Protein AF-A0AAV6GY90-F1 (afdb_monomer)

Secondary structure (DSSP, 8-state):
-------------------------------------------------------THHHHHHHTSTTS-----SEEE-S-SEEEEETTS-EEE--EEE--TT--EEEEEEEETTT--BGGG-GGGTTTEEE---SSSB--EEE-S--GGGSS-EEEEEEEESSTT-EEE---EEEEEE--EEEEESSS--TT--EEEEEE-SS--SS---EEEEETTEEPPGGG--SSSEEEESS--TTTT-S-EEEEEGGGTTSPPPP-

Mean predicted aligned error: 15.38 Å

InterPro domains:
  IPR003598 Immunoglobulin subtype 2 [SM00408] (190-254)
  IPR003599 Immunoglobulin domain subtype [SM00409] (80-178)
  IPR003599 Immunoglobulin domain subtype [SM00409] (184-255)
  IPR007110 Immunoglobulin-like domain [PS50835] (164-260)
  IPR013783 Immunoglobulin-like fold [G3DSA:2.60.40.10] (69-182)
  IPR013783 Immunoglobulin-like fold [G3DSA:2.60.40.10] (183-256)
  IPR036179 Immunoglobulin-like domain superfamily [SSF48726] (76-176)
  IPR036179 Immunoglobulin-like domain superfamily [SSF48726] (183-254)
  IPR056386 B-cell receptor CD22, first Ig-like domain [PF24518] (120-179)

Organism: NCBI:txid278164

Foldseek 3Di:
DDDDDDDDDDDDDDDDDDDDDDDDPDDDDDPDDDDDDDDDDDDDDPDDDDDDDDDPVPVVVVVVVVPDDDPPQWAKDWPDQEAEEAAQAKDKGWMWTGHPPVKAWPDKAKDFPVPPDGLCPDPVQPVQKDFPAPRHTTGMIMGHNHDPVQFPTWMKMKTAIPPPPRIDIHDTHGYDYWAWDWDKPPPDDDFFAKIKIATDIPDDHPDQWWKWKDWQNHTDDPVPRDSGSMDIDRGDDCVPNDTWMWMDTPSGNVRIHGTD

Radius of gyration: 33.5 Å; Cα contacts (8 Å, |Δi|>4): 423; chains: 1; bounding box: 89×81×97 Å

pLDDT: mean 75.59, std 26.25, range [24.84, 97.75]

Sequence (260 aa):
MSPSNTAFRAKILEQSFRETRFEFVAKNLKYRFPCAGWCASFMKVDAAMPCTKGPVILITVLCLLSGVLGQRDWGVTYPSTSICGLKGSFVDIPCTYSYPSERKIIKTFWHFILRMDDLNQDSKYQGRVEYLGDKRNNCALRIKDLRDSDTGEQYRFRFITDDPRGMFSGSEVSLTLTDLHVKVSPESVKEGDEVTLTCSTTCSLSNNHTYIWYKNSQPLSNSHTTESNTLSIPSV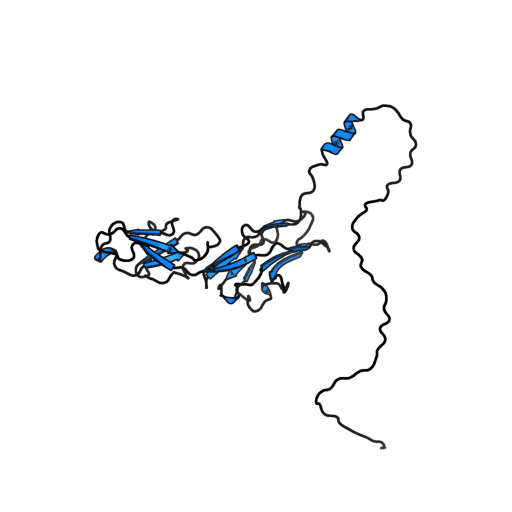SREEDGGYYSCAVRVHEGHPSRSV

Structure (mmCIF, N/CA/C/O backbone):
data_AF-A0AAV6GY90-F1
#
_entry.id   AF-A0AAV6GY90-F1
#
loop_
_atom_site.group_PDB
_atom_site.id
_atom_site.type_symbol
_atom_site.label_atom_id
_atom_site.label_alt_id
_atom_site.label_comp_id
_atom_site.label_asym_id
_atom_site.label_entity_id
_atom_site.label_seq_id
_atom_site.pdbx_PDB_ins_code
_atom_site.Cartn_x
_atom_site.Cartn_y
_atom_site.Cartn_z
_atom_site.occupancy
_atom_site.B_iso_or_equiv
_atom_site.auth_seq_id
_atom_site.auth_comp_id
_atom_site.auth_asym_id
_atom_site.auth_atom_id
_atom_site.pdbx_PDB_model_num
ATOM 1 N N . MET A 1 1 ? -7.078 -53.524 -64.833 1.00 39.59 1 MET A N 1
ATOM 2 C CA . MET A 1 1 ? -5.733 -54.070 -64.558 1.00 39.59 1 MET A CA 1
ATOM 3 C C . MET A 1 1 ? -5.432 -53.895 -63.075 1.00 39.59 1 MET A C 1
ATOM 5 O O . MET A 1 1 ? -5.039 -52.820 -62.656 1.00 39.59 1 MET A O 1
ATOM 9 N N . SER A 1 2 ? -5.705 -54.927 -62.277 1.00 29.61 2 SER A N 1
ATOM 10 C CA . SER A 1 2 ? -4.895 -55.264 -61.088 1.00 29.61 2 SER A CA 1
ATOM 11 C C . SER A 1 2 ? -3.607 -55.964 -61.578 1.00 29.61 2 SER A C 1
ATOM 13 O O . SER A 1 2 ? -3.592 -56.310 -62.766 1.00 29.61 2 SER A O 1
ATOM 15 N N . PRO A 1 3 ? -2.565 -56.241 -60.760 1.00 43.03 3 PRO A N 1
ATOM 16 C CA . PRO A 1 3 ? -2.462 -56.250 -59.284 1.00 43.03 3 PRO A CA 1
ATOM 17 C C . PRO A 1 3 ? -1.282 -55.366 -58.783 1.00 43.03 3 PRO A C 1
ATOM 19 O O . PRO A 1 3 ? -0.670 -54.685 -59.590 1.00 43.03 3 PRO A O 1
ATOM 22 N N . SER A 1 4 ? -0.905 -55.206 -57.510 1.00 31.70 4 SER A N 1
ATOM 23 C CA . SER A 1 4 ? -0.945 -56.025 -56.284 1.00 31.70 4 SER A CA 1
ATOM 24 C C . SER A 1 4 ? -0.755 -55.088 -55.063 1.00 31.70 4 SER A C 1
ATOM 26 O O . SER A 1 4 ? 0.073 -54.187 -55.139 1.00 31.70 4 SER A O 1
ATOM 28 N N . ASN A 1 5 ? -1.594 -55.133 -54.014 1.00 27.89 5 ASN A N 1
ATOM 29 C CA . ASN A 1 5 ? -1.436 -55.938 -52.775 1.00 27.89 5 ASN A CA 1
ATOM 30 C C . ASN A 1 5 ? -0.144 -55.587 -51.981 1.00 27.89 5 ASN A C 1
ATOM 32 O O . ASN A 1 5 ? 0.931 -55.633 -52.557 1.00 27.89 5 ASN A O 1
ATOM 36 N N . THR A 1 6 ? -0.120 -55.237 -50.684 1.00 30.14 6 THR A N 1
ATOM 37 C CA . THR A 1 6 ? -1.004 -55.608 -49.562 1.00 30.14 6 THR A CA 1
ATOM 38 C C . THR A 1 6 ? -0.825 -54.670 -48.346 1.00 30.14 6 THR A C 1
ATOM 40 O O . THR A 1 6 ? 0.260 -54.165 -48.077 1.00 30.14 6 THR A O 1
ATOM 43 N N . ALA A 1 7 ? -1.935 -54.511 -47.620 1.00 29.53 7 ALA A N 1
ATOM 44 C CA . ALA A 1 7 ? -2.203 -53.985 -46.274 1.00 29.53 7 ALA A CA 1
ATOM 45 C C . ALA A 1 7 ? -1.152 -54.190 -45.147 1.00 29.53 7 ALA A C 1
ATOM 47 O O . ALA A 1 7 ? -0.483 -55.213 -45.115 1.00 29.53 7 ALA A O 1
ATOM 48 N N . PHE A 1 8 ? -1.131 -53.324 -44.114 1.00 26.34 8 PHE A N 1
ATOM 49 C CA . PHE A 1 8 ? -1.912 -53.500 -42.865 1.00 26.34 8 PHE A CA 1
ATOM 50 C C . PHE A 1 8 ? -1.704 -52.365 -41.833 1.00 26.34 8 PHE A C 1
ATOM 52 O O . PHE A 1 8 ? -0.665 -51.720 -41.769 1.00 26.34 8 PHE A O 1
ATOM 59 N N . ARG A 1 9 ? -2.756 -52.152 -41.028 1.00 33.00 9 ARG A N 1
ATOM 60 C CA . ARG A 1 9 ? -2.900 -51.241 -39.873 1.00 33.00 9 ARG A CA 1
ATOM 61 C C . ARG A 1 9 ? -1.827 -51.428 -38.789 1.00 33.00 9 ARG A C 1
ATOM 63 O O . ARG A 1 9 ? -1.458 -52.560 -38.503 1.00 33.00 9 ARG A O 1
ATOM 70 N N . ALA A 1 10 ? -1.550 -50.369 -38.022 1.00 27.34 10 ALA A N 1
ATOM 71 C CA . ALA A 1 10 ? -1.101 -50.505 -36.634 1.00 27.34 10 ALA A CA 1
ATOM 72 C C . ALA A 1 10 ? -1.726 -49.436 -35.717 1.00 27.34 10 ALA A C 1
ATOM 74 O O . ALA A 1 10 ? -1.830 -48.263 -36.067 1.00 27.34 10 ALA A O 1
ATOM 75 N N . LYS A 1 11 ? -2.202 -49.923 -34.568 1.00 29.83 11 LYS A N 1
ATOM 76 C CA . LYS A 1 11 ? -2.877 -49.252 -33.448 1.00 29.83 11 LYS A CA 1
ATOM 77 C C . LYS A 1 11 ? -1.851 -48.600 -32.507 1.00 29.83 11 LYS A C 1
ATOM 79 O O . LYS A 1 11 ? -0.709 -49.034 -32.438 1.00 29.83 11 LYS A O 1
ATOM 84 N N . ILE A 1 12 ? -2.323 -47.626 -31.733 1.00 29.72 12 ILE A N 1
ATOM 85 C CA . ILE A 1 12 ? -1.663 -47.004 -30.573 1.00 29.72 12 ILE A CA 1
ATOM 86 C C . ILE A 1 12 ? -1.610 -48.001 -29.392 1.00 29.72 12 ILE A C 1
ATOM 88 O O . ILE A 1 12 ? -2.638 -48.622 -29.122 1.00 29.72 12 ILE A O 1
ATOM 92 N N . LEU A 1 13 ? -0.466 -48.119 -28.691 1.00 26.52 13 LEU A N 1
ATOM 93 C CA . LEU A 1 13 ? -0.299 -47.945 -27.224 1.00 26.52 13 LEU A CA 1
ATOM 94 C C . LEU A 1 13 ? 1.106 -48.359 -26.713 1.00 26.52 13 LEU A C 1
ATOM 96 O O . LEU A 1 13 ? 1.612 -49.422 -27.044 1.00 26.52 13 LEU A O 1
ATOM 100 N N . GLU A 1 14 ? 1.649 -47.458 -25.885 1.00 26.58 14 GLU A N 1
ATOM 101 C CA . GLU A 1 14 ? 2.552 -47.580 -24.719 1.00 26.58 14 GLU A CA 1
ATOM 102 C C . GLU A 1 14 ? 3.902 -48.341 -24.707 1.00 26.58 14 GLU A C 1
ATOM 104 O O . GLU A 1 14 ? 3.990 -49.551 -24.857 1.00 26.58 14 GLU A O 1
ATOM 109 N N . GLN A 1 15 ? 4.918 -47.543 -24.322 1.00 27.34 15 GLN A N 1
ATOM 110 C CA . GLN A 1 15 ? 6.033 -47.776 -23.384 1.00 27.34 15 GLN A CA 1
ATOM 111 C C . GLN A 1 15 ? 7.004 -48.954 -23.594 1.00 27.34 15 GLN A C 1
ATOM 113 O O . GLN A 1 15 ? 6.674 -50.110 -23.365 1.00 27.34 15 GLN A O 1
ATOM 118 N N . SER A 1 16 ? 8.288 -48.625 -23.799 1.00 24.94 16 SER A N 1
ATOM 119 C CA . SER A 1 16 ? 9.362 -48.867 -22.811 1.00 24.94 16 SER A CA 1
ATOM 120 C C . SER A 1 16 ? 10.757 -48.600 -23.405 1.00 24.94 16 SER A C 1
ATOM 122 O O . SER A 1 16 ? 11.039 -48.875 -24.567 1.00 24.94 16 SER A O 1
ATOM 124 N N . PHE A 1 17 ? 11.616 -48.033 -22.562 1.00 29.28 17 PHE A N 1
ATOM 125 C CA . PHE A 1 17 ? 13.027 -47.681 -22.729 1.00 29.28 17 PHE A CA 1
ATOM 126 C C . PHE A 1 17 ? 13.937 -48.861 -23.143 1.00 29.28 17 PHE A C 1
ATOM 128 O O . PHE A 1 17 ? 13.929 -49.885 -22.464 1.00 29.28 17 PHE A O 1
ATOM 135 N N . ARG A 1 18 ? 14.850 -48.653 -24.114 1.00 24.84 18 ARG A N 1
ATOM 136 C CA . ARG A 1 18 ? 16.326 -48.742 -23.935 1.00 24.84 18 ARG A CA 1
ATOM 137 C C . ARG A 1 18 ? 17.119 -48.575 -25.245 1.00 24.84 18 ARG A C 1
ATOM 139 O O . ARG A 1 18 ? 16.886 -49.260 -26.228 1.00 24.84 18 ARG A O 1
ATOM 146 N N . GLU A 1 19 ? 18.104 -47.679 -25.149 1.00 29.23 19 GLU A N 1
ATOM 147 C CA . GLU A 1 19 ? 19.470 -47.737 -25.699 1.00 29.23 19 GLU A CA 1
ATOM 148 C C . GLU A 1 19 ? 19.687 -48.046 -27.193 1.00 29.23 19 GLU A C 1
ATOM 150 O O . GLU A 1 19 ? 19.849 -49.191 -27.602 1.00 29.23 19 GLU A O 1
ATOM 155 N N . THR A 1 20 ? 19.950 -47.000 -27.988 1.00 28.31 20 THR A N 1
ATOM 156 C CA . THR A 1 20 ? 21.008 -47.077 -29.010 1.00 28.31 20 THR A CA 1
ATOM 157 C C . THR A 1 20 ? 21.731 -45.734 -29.158 1.00 28.31 20 THR A C 1
ATOM 159 O O . THR A 1 20 ? 21.125 -44.675 -29.290 1.00 28.31 20 THR A O 1
ATOM 162 N N . ARG A 1 21 ? 23.058 -45.833 -29.065 1.00 27.75 21 ARG A N 1
ATOM 163 C CA . ARG A 1 21 ? 24.110 -44.821 -29.211 1.00 27.75 21 ARG A CA 1
ATOM 164 C C . ARG A 1 21 ? 23.902 -43.890 -30.417 1.00 27.75 21 ARG A C 1
ATOM 166 O O . ARG A 1 21 ? 23.859 -44.368 -31.543 1.00 27.75 21 ARG A O 1
ATOM 173 N N . PHE A 1 22 ? 23.936 -42.580 -30.176 1.00 28.02 22 PHE A N 1
ATOM 174 C CA . PHE A 1 22 ? 24.361 -41.591 -31.169 1.00 28.02 22 PHE A CA 1
ATOM 175 C C . PHE A 1 22 ? 25.564 -40.826 -30.614 1.00 28.02 22 PHE A C 1
ATOM 177 O O . PHE A 1 22 ? 25.515 -40.256 -29.524 1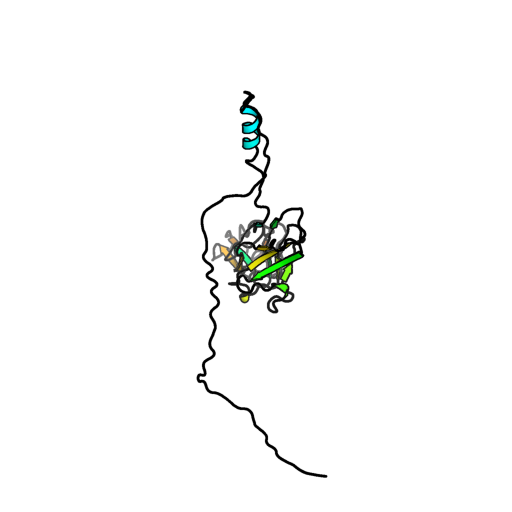.00 28.02 22 PHE A O 1
ATOM 184 N N . GLU A 1 23 ? 26.664 -40.891 -31.358 1.00 27.09 23 GLU A N 1
ATOM 185 C CA . GLU A 1 23 ? 27.915 -40.188 -31.103 1.00 27.09 23 GLU A CA 1
ATOM 186 C C . GLU A 1 23 ? 27.692 -38.672 -31.136 1.00 27.09 23 GLU A C 1
ATOM 188 O O . GLU A 1 23 ? 27.311 -38.101 -32.157 1.00 27.09 23 GLU A O 1
ATOM 193 N N . PHE A 1 24 ? 27.964 -38.003 -30.015 1.00 26.03 24 PHE A N 1
ATOM 194 C CA . PHE A 1 24 ? 28.121 -36.554 -29.980 1.00 26.03 24 PHE A CA 1
ATOM 195 C C . PHE A 1 24 ? 29.586 -36.210 -30.252 1.00 26.03 24 PHE A C 1
ATOM 197 O O . PHE A 1 24 ? 30.464 -36.445 -29.423 1.00 26.03 24 PHE A O 1
ATOM 204 N N . VAL A 1 25 ? 29.848 -35.604 -31.409 1.00 29.78 25 VAL A N 1
ATOM 205 C CA . VAL A 1 25 ? 31.115 -34.918 -31.675 1.00 29.78 25 VAL A CA 1
ATOM 206 C C . VAL A 1 25 ? 31.162 -33.661 -30.805 1.00 29.78 25 VAL A C 1
ATOM 208 O O . VAL A 1 25 ? 30.500 -32.660 -31.081 1.00 29.78 25 VAL A O 1
ATOM 211 N N . ALA A 1 26 ? 31.944 -33.716 -29.728 1.00 29.72 26 ALA A N 1
ATOM 212 C CA . ALA A 1 26 ? 32.201 -32.588 -28.845 1.00 29.72 26 ALA A CA 1
ATOM 213 C C . ALA A 1 26 ? 33.039 -31.515 -29.566 1.00 29.72 26 ALA A C 1
ATOM 215 O O . ALA A 1 26 ? 34.251 -31.658 -29.732 1.00 29.72 26 ALA A O 1
ATOM 216 N N . LYS A 1 27 ? 32.415 -30.402 -29.969 1.00 34.78 27 LYS A N 1
ATOM 217 C CA . LYS A 1 27 ? 33.145 -29.163 -30.271 1.00 34.78 27 LYS A CA 1
ATOM 218 C C . LYS A 1 27 ? 33.312 -28.364 -28.980 1.00 34.78 27 LYS A C 1
ATOM 220 O O . LYS A 1 27 ? 32.357 -27.839 -28.420 1.00 34.78 27 LYS A O 1
ATOM 225 N N . ASN A 1 28 ? 34.557 -28.323 -28.513 1.00 31.56 28 ASN A N 1
ATOM 226 C CA . ASN A 1 28 ? 35.040 -27.568 -27.360 1.00 31.56 28 ASN A CA 1
ATOM 227 C C . ASN A 1 28 ? 34.592 -26.093 -27.380 1.00 31.56 28 ASN A C 1
ATOM 229 O O . ASN A 1 28 ? 35.095 -25.314 -28.184 1.00 31.56 28 ASN A O 1
ATOM 233 N N . LEU A 1 29 ? 33.752 -25.686 -26.427 1.00 28.05 29 LEU A N 1
ATOM 234 C CA . LEU A 1 29 ? 33.581 -24.287 -26.016 1.00 28.05 29 LEU A CA 1
ATOM 235 C C . LEU A 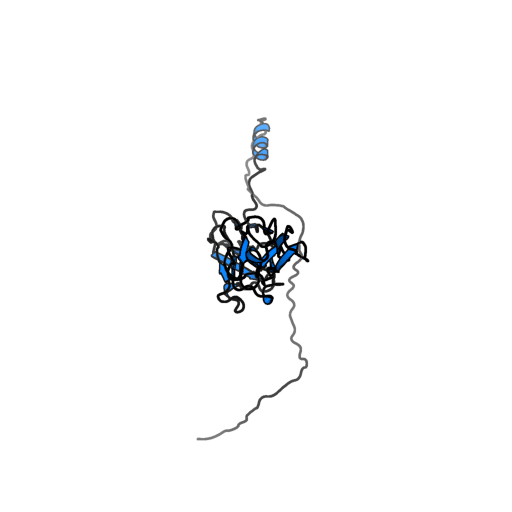1 29 ? 33.735 -24.216 -24.493 1.00 28.05 29 LEU A C 1
ATOM 237 O O . LEU A 1 29 ? 32.785 -24.350 -23.728 1.00 28.05 29 LEU A O 1
ATOM 241 N N . LYS A 1 30 ? 34.986 -24.050 -24.051 1.00 28.69 30 LYS A N 1
ATOM 242 C CA . LYS A 1 30 ? 35.330 -23.670 -22.677 1.00 28.69 30 LYS A CA 1
ATOM 243 C C . LYS A 1 30 ? 35.067 -22.170 -22.521 1.00 28.69 30 LYS A C 1
ATOM 245 O O . LYS A 1 30 ? 35.899 -21.369 -22.935 1.00 28.69 30 LYS A O 1
ATOM 250 N N . TYR A 1 31 ? 33.959 -21.785 -21.892 1.00 26.36 31 TYR A N 1
ATOM 251 C CA . TYR A 1 31 ? 33.823 -20.433 -21.346 1.00 26.36 31 TYR A CA 1
ATOM 252 C C . TYR A 1 31 ? 34.521 -20.384 -19.986 1.00 26.36 31 TYR A C 1
ATOM 254 O O . TYR A 1 31 ? 34.021 -20.879 -18.980 1.00 26.36 31 TYR A O 1
ATOM 262 N N . ARG A 1 32 ? 35.731 -19.823 -19.989 1.00 25.70 32 ARG A N 1
ATOM 263 C CA . ARG A 1 32 ? 36.507 -19.476 -18.799 1.00 25.70 32 ARG A CA 1
ATOM 264 C C . ARG A 1 32 ? 36.393 -17.965 -18.618 1.00 25.70 32 ARG A C 1
ATOM 266 O O . ARG A 1 32 ? 36.777 -17.225 -19.516 1.00 25.70 32 ARG A O 1
ATOM 273 N N . PHE A 1 33 ? 35.858 -17.524 -17.482 1.00 29.67 33 PHE A N 1
ATOM 274 C CA . PHE A 1 33 ? 35.919 -16.125 -17.055 1.00 29.67 33 PHE A CA 1
ATOM 275 C C . PHE A 1 33 ? 37.385 -15.671 -16.965 1.00 29.67 33 PHE A C 1
ATOM 277 O O . PHE A 1 33 ? 38.165 -16.352 -16.290 1.00 29.67 33 PHE A O 1
ATOM 284 N N . PRO A 1 34 ? 37.777 -14.532 -17.562 1.00 30.69 34 PRO A N 1
ATOM 285 C CA . PRO A 1 34 ? 38.991 -13.846 -17.174 1.00 30.69 34 PRO A CA 1
ATOM 286 C C . PRO A 1 34 ? 38.632 -12.635 -16.308 1.00 30.69 34 PRO A C 1
ATOM 288 O O . PRO A 1 34 ? 38.045 -11.657 -16.769 1.00 30.69 34 PRO A O 1
ATOM 291 N N . CYS A 1 35 ? 39.022 -12.704 -15.038 1.00 31.72 35 CYS A N 1
ATOM 292 C CA . CYS A 1 35 ? 39.419 -11.508 -14.312 1.00 31.72 35 CYS A CA 1
ATOM 293 C C . CYS A 1 35 ? 40.801 -11.061 -14.818 1.00 31.72 35 CYS A C 1
ATOM 295 O O . CYS A 1 35 ? 41.641 -11.903 -15.134 1.00 31.72 35 CYS A O 1
ATOM 297 N N . ALA A 1 36 ? 41.020 -9.746 -14.757 1.00 31.25 36 ALA A N 1
ATOM 298 C CA . ALA A 1 36 ? 42.276 -9.012 -14.924 1.00 31.25 36 ALA A CA 1
ATOM 299 C C . ALA A 1 36 ? 42.763 -8.722 -16.358 1.00 31.25 36 ALA A C 1
ATOM 301 O O . ALA A 1 36 ? 42.892 -9.603 -17.200 1.00 31.25 36 ALA A O 1
ATOM 302 N N . GLY A 1 37 ? 43.144 -7.453 -16.557 1.00 28.73 37 GLY A N 1
ATOM 303 C CA . GLY A 1 37 ? 44.132 -7.048 -17.557 1.00 28.73 37 GLY A CA 1
ATOM 304 C C . GLY A 1 37 ? 43.620 -6.069 -18.605 1.00 28.73 37 GLY A C 1
ATOM 305 O O . GLY A 1 37 ? 43.345 -6.456 -19.734 1.00 28.73 37 GLY A O 1
ATOM 306 N N . TRP A 1 38 ? 43.528 -4.787 -18.250 1.00 30.38 38 TRP A N 1
ATOM 307 C CA . TRP A 1 38 ? 43.476 -3.701 -19.230 1.00 30.38 38 TRP A CA 1
ATOM 308 C C . TRP A 1 38 ? 44.822 -3.564 -19.954 1.00 30.38 38 TRP A C 1
ATOM 310 O O . TRP A 1 38 ? 45.849 -3.407 -19.303 1.00 30.38 38 TRP A O 1
ATOM 320 N N . CYS A 1 39 ? 44.781 -3.609 -21.286 1.00 25.11 39 CYS A N 1
ATOM 321 C CA . CYS A 1 39 ? 45.728 -3.057 -22.270 1.00 25.11 39 CYS A CA 1
ATOM 322 C C . CYS A 1 39 ? 45.224 -3.554 -23.635 1.00 25.11 39 CYS A C 1
ATOM 324 O O . CYS A 1 39 ? 44.880 -4.721 -23.754 1.00 25.11 39 CYS A O 1
ATOM 326 N N . ALA A 1 40 ? 45.135 -2.825 -24.737 1.00 33.22 40 ALA A N 1
ATOM 327 C CA . ALA A 1 40 ? 45.413 -1.459 -25.159 1.00 33.22 40 ALA A CA 1
ATOM 328 C C . ALA A 1 40 ? 44.772 -1.344 -26.568 1.00 33.22 40 ALA A C 1
ATOM 330 O O . ALA A 1 40 ? 44.487 -2.388 -27.157 1.00 33.22 40 ALA A O 1
ATOM 331 N N . SER A 1 41 ? 44.583 -0.144 -27.135 1.00 29.52 41 SER A N 1
ATOM 332 C CA . SER A 1 41 ? 44.731 0.138 -28.590 1.00 29.52 41 SER A CA 1
ATOM 333 C C . SER A 1 41 ? 44.373 1.601 -28.889 1.00 29.52 41 SER A C 1
ATOM 335 O O . SER A 1 41 ? 43.232 2.008 -28.723 1.00 29.52 41 SER A O 1
ATOM 337 N N . PHE A 1 42 ? 45.379 2.451 -29.105 1.00 29.53 42 PHE A N 1
ATOM 338 C CA . PHE A 1 42 ? 45.890 2.914 -30.412 1.00 29.53 42 PHE A CA 1
ATOM 339 C C . PHE A 1 42 ? 45.185 4.175 -30.943 1.00 29.53 42 PHE A C 1
ATOM 341 O O . PHE A 1 42 ? 44.190 4.101 -31.654 1.00 29.53 42 PHE A O 1
ATOM 348 N N . MET A 1 43 ? 45.814 5.332 -30.718 1.00 27.33 43 MET A N 1
ATOM 349 C CA . MET A 1 43 ? 45.924 6.361 -31.754 1.00 27.33 43 MET A CA 1
ATOM 350 C C . MET A 1 43 ? 47.408 6.524 -32.081 1.00 27.33 43 MET A C 1
ATOM 352 O O . MET A 1 43 ? 48.219 6.860 -31.222 1.00 27.33 43 MET A O 1
ATOM 356 N N . LYS A 1 44 ? 47.753 6.218 -33.333 1.00 35.44 44 LYS A N 1
ATOM 357 C CA . LYS A 1 44 ? 49.019 6.583 -33.966 1.00 35.44 44 LYS A CA 1
ATOM 358 C C . LYS A 1 44 ? 49.047 8.100 -34.128 1.00 35.44 44 LYS A C 1
ATOM 360 O O . LYS A 1 44 ? 48.195 8.631 -34.833 1.00 35.44 44 LYS A O 1
ATOM 365 N N . VAL A 1 45 ? 50.052 8.757 -33.560 1.00 31.39 45 VAL A N 1
ATOM 366 C CA . VAL A 1 45 ? 50.589 10.010 -34.099 1.00 31.39 45 VAL A CA 1
ATOM 367 C C . VAL A 1 45 ? 52.104 9.927 -33.956 1.00 31.39 45 VAL A C 1
ATOM 369 O O . VAL A 1 45 ? 52.655 10.190 -32.891 1.00 31.39 45 VAL A O 1
ATOM 372 N N . ASP A 1 46 ? 52.771 9.507 -35.028 1.00 35.38 46 ASP A N 1
ATOM 373 C CA . ASP A 1 46 ? 54.209 9.697 -35.165 1.00 35.38 46 ASP A CA 1
ATOM 374 C C . ASP A 1 46 ? 54.448 11.180 -35.470 1.00 35.38 46 ASP A C 1
ATOM 376 O O . ASP A 1 46 ? 54.220 11.649 -36.584 1.00 35.38 46 ASP A O 1
ATOM 380 N N . ALA A 1 47 ? 54.881 11.928 -34.460 1.00 31.19 47 ALA A N 1
ATOM 381 C CA . ALA A 1 47 ? 55.479 13.243 -34.624 1.00 31.19 47 ALA A CA 1
ATOM 382 C C . ALA A 1 47 ? 56.622 13.372 -33.614 1.00 31.19 47 ALA A C 1
ATOM 384 O O . ALA A 1 47 ? 56.412 13.626 -32.429 1.00 31.19 47 ALA A O 1
ATOM 385 N N . ALA A 1 48 ? 57.850 13.166 -34.083 1.00 41.12 48 ALA A N 1
ATOM 386 C CA . ALA A 1 48 ? 59.032 13.567 -33.339 1.00 41.12 48 ALA A CA 1
ATOM 387 C C . ALA A 1 48 ? 59.092 15.104 -33.310 1.00 41.12 48 ALA A C 1
ATOM 389 O O . ALA A 1 48 ? 59.233 15.729 -34.359 1.00 41.12 48 ALA A O 1
ATOM 390 N N . MET A 1 49 ? 58.993 15.713 -32.124 1.00 30.12 49 MET A N 1
ATOM 391 C CA . MET A 1 49 ? 59.276 17.137 -31.899 1.00 30.12 49 MET A CA 1
ATOM 392 C C . MET A 1 49 ? 59.959 17.351 -30.535 1.00 30.12 49 MET A C 1
ATOM 394 O O . MET A 1 49 ? 59.756 16.558 -29.614 1.00 30.12 49 MET A O 1
ATOM 398 N N . PRO A 1 50 ? 60.831 18.371 -30.414 1.00 34.47 50 PRO A N 1
ATOM 399 C CA . PRO A 1 50 ? 61.866 18.430 -29.386 1.00 34.47 50 PRO A CA 1
ATOM 400 C C . PRO A 1 50 ? 61.342 18.901 -28.024 1.00 34.47 50 PRO A C 1
ATOM 402 O O . PRO A 1 50 ? 60.431 19.720 -27.927 1.00 34.47 50 PRO A O 1
ATOM 405 N N . CYS A 1 51 ? 61.984 18.419 -26.956 1.00 37.12 51 CYS A N 1
ATOM 406 C CA . CYS A 1 51 ? 61.773 18.876 -25.585 1.00 37.12 51 CYS A CA 1
ATOM 407 C C . CYS A 1 51 ? 62.082 20.377 -25.437 1.00 37.12 51 CYS A C 1
ATOM 409 O O . CYS A 1 51 ? 63.243 20.767 -25.325 1.00 37.12 51 CYS A O 1
ATOM 411 N N . THR A 1 52 ? 61.048 21.210 -25.330 1.00 42.81 52 THR A N 1
ATOM 412 C CA . THR A 1 52 ? 61.152 22.579 -24.803 1.00 42.81 52 THR A CA 1
ATOM 413 C C . THR A 1 52 ? 60.279 22.727 -23.562 1.00 42.81 52 THR A C 1
ATOM 415 O O . THR A 1 52 ? 59.100 22.385 -23.567 1.00 42.81 52 THR A O 1
ATOM 418 N N . LYS A 1 53 ? 60.887 23.215 -22.475 1.00 50.06 53 LYS A N 1
ATOM 419 C CA . LYS A 1 53 ? 60.276 23.401 -21.153 1.00 50.06 53 LYS A CA 1
ATOM 420 C C . LYS A 1 53 ? 59.132 24.430 -21.227 1.00 50.06 53 LYS A C 1
ATOM 422 O O . LYS A 1 53 ? 59.387 25.604 -21.471 1.00 50.06 53 LYS A O 1
ATOM 427 N N . GLY A 1 54 ? 57.898 23.985 -20.986 1.00 47.56 54 GLY A N 1
ATOM 428 C CA . GLY A 1 54 ? 56.667 24.787 -20.898 1.00 47.56 54 GLY A CA 1
ATOM 429 C C . GLY A 1 54 ? 55.650 24.103 -19.966 1.00 47.56 54 GLY A C 1
ATOM 430 O O . GLY A 1 54 ? 55.814 22.919 -19.675 1.00 47.56 54 GLY A O 1
ATOM 431 N N . PRO A 1 55 ? 54.667 24.825 -19.400 1.00 46.97 55 PRO A N 1
ATOM 432 C CA . PRO A 1 55 ? 54.173 24.585 -18.044 1.00 46.97 55 PRO A CA 1
ATOM 433 C C . PRO A 1 55 ? 53.338 23.303 -17.905 1.00 46.97 55 PRO A C 1
ATOM 435 O O . PRO A 1 55 ? 52.187 23.229 -18.325 1.00 46.97 55 PRO A O 1
ATOM 438 N N . VAL A 1 56 ? 53.898 22.336 -17.174 1.00 49.69 56 VAL A N 1
ATOM 439 C CA . VAL A 1 56 ? 53.272 21.075 -16.718 1.00 49.69 56 VAL A CA 1
ATOM 440 C C . VAL A 1 56 ? 52.021 21.310 -15.842 1.00 49.69 56 VAL A C 1
ATOM 442 O O . VAL A 1 56 ? 51.266 20.387 -15.556 1.00 49.69 56 VAL A O 1
ATOM 445 N N . ILE A 1 57 ? 51.758 22.560 -15.451 1.00 50.31 57 ILE A N 1
ATOM 446 C CA . ILE A 1 57 ? 50.690 22.955 -14.525 1.00 50.31 57 ILE A CA 1
ATOM 447 C C . ILE A 1 57 ? 49.314 23.053 -15.217 1.00 50.31 57 ILE A C 1
ATOM 449 O O . ILE A 1 57 ? 48.298 22.906 -14.549 1.00 50.31 57 ILE A O 1
ATOM 453 N N . LEU A 1 58 ? 49.230 23.241 -16.545 1.00 44.84 58 LEU A N 1
ATOM 454 C CA . LEU A 1 58 ? 47.926 23.413 -17.217 1.00 44.84 58 LEU A CA 1
ATOM 455 C C . LEU A 1 58 ? 47.233 22.081 -17.573 1.00 44.84 58 LEU A C 1
ATOM 457 O O . LEU A 1 58 ? 46.007 22.014 -17.617 1.00 44.84 58 LEU A O 1
ATOM 461 N N . ILE A 1 59 ? 47.998 21.002 -17.777 1.00 48.16 59 ILE A N 1
ATOM 462 C CA . ILE A 1 59 ? 47.450 19.677 -18.135 1.00 48.16 59 ILE A CA 1
ATOM 463 C C . ILE A 1 59 ? 46.957 18.925 -16.887 1.00 48.16 59 ILE A C 1
ATOM 465 O O . ILE A 1 59 ? 45.957 18.212 -16.946 1.00 48.16 59 ILE A O 1
ATOM 469 N N . THR A 1 60 ? 47.580 19.136 -15.723 1.00 46.28 60 THR A N 1
ATOM 470 C CA . THR A 1 60 ? 47.111 18.556 -14.454 1.00 46.28 60 THR A CA 1
ATOM 471 C C . THR A 1 60 ? 45.792 19.167 -13.972 1.00 46.28 60 THR A C 1
ATOM 473 O O . THR A 1 60 ? 44.998 18.462 -13.355 1.00 46.28 60 THR A O 1
ATOM 476 N N . VAL A 1 61 ? 45.493 20.425 -14.318 1.00 48.62 61 VAL A N 1
ATOM 477 C CA . VAL A 1 61 ? 44.210 21.076 -13.981 1.00 48.62 61 VAL A CA 1
ATOM 478 C C . VAL A 1 61 ? 43.034 20.500 -14.786 1.00 48.62 61 VAL A C 1
ATOM 480 O O . VAL A 1 61 ? 41.927 20.409 -14.263 1.00 48.62 61 VAL A O 1
ATOM 483 N N . LEU A 1 62 ? 43.262 20.012 -16.011 1.00 46.91 62 LEU A N 1
ATOM 484 C CA . LEU A 1 62 ? 42.225 19.345 -16.815 1.00 46.91 62 LEU A CA 1
ATOM 485 C C . LEU A 1 62 ? 41.914 17.915 -16.334 1.00 46.91 62 LEU A C 1
ATOM 487 O O . LEU A 1 62 ? 40.768 17.482 -16.426 1.00 46.91 62 LEU A O 1
ATOM 491 N N . CYS A 1 63 ? 42.884 17.208 -15.743 1.00 43.03 63 CYS A N 1
ATOM 492 C CA . CYS A 1 63 ? 42.668 15.866 -15.177 1.00 43.03 63 CYS A CA 1
ATOM 493 C C . CYS A 1 63 ? 42.047 15.868 -13.766 1.00 43.03 63 CYS A C 1
ATOM 495 O O . CYS A 1 63 ? 41.552 14.836 -13.313 1.00 43.03 63 CYS A O 1
ATOM 497 N N . LEU A 1 64 ? 42.033 17.009 -13.068 1.00 41.50 64 LEU A N 1
ATOM 498 C CA . LEU A 1 64 ? 41.316 17.156 -11.793 1.00 41.50 64 LEU A CA 1
ATOM 499 C C . LEU A 1 64 ? 39.823 17.481 -11.983 1.00 41.50 64 LEU A C 1
ATOM 501 O O . LEU A 1 64 ? 39.049 17.358 -11.037 1.00 41.50 64 LEU A O 1
ATOM 505 N N . LEU A 1 65 ? 39.399 17.827 -13.205 1.00 44.59 65 LEU A N 1
ATOM 506 C CA . LEU A 1 65 ? 37.990 18.028 -13.570 1.00 44.59 65 LEU A CA 1
ATOM 507 C C . LEU A 1 65 ? 37.343 16.799 -14.229 1.00 44.59 65 LEU A C 1
ATOM 509 O O . LEU A 1 65 ? 36.120 16.732 -14.315 1.00 44.59 65 LEU A O 1
ATOM 513 N N . SER A 1 66 ? 38.113 15.774 -14.609 1.00 47.56 66 SER A N 1
ATOM 514 C CA . SER A 1 66 ? 37.568 14.488 -15.080 1.00 47.56 66 SER A CA 1
ATOM 515 C C . SER A 1 66 ? 37.000 13.597 -13.959 1.00 47.56 66 SER A C 1
ATOM 517 O O . SER A 1 66 ? 36.679 12.436 -14.191 1.00 47.56 66 SER A O 1
ATOM 519 N N . GLY A 1 67 ? 36.870 14.126 -12.738 1.00 48.38 67 GLY A N 1
ATOM 520 C CA . GLY A 1 67 ? 36.417 13.388 -11.559 1.00 48.38 67 GLY A CA 1
ATOM 521 C C . GLY A 1 67 ? 34.903 13.316 -11.331 1.00 48.38 67 GLY A C 1
ATOM 522 O O . GLY A 1 67 ? 34.501 12.636 -10.393 1.00 48.38 67 GLY A O 1
ATOM 523 N N . VAL A 1 68 ? 34.051 13.989 -12.119 1.00 49.12 68 VAL A N 1
ATOM 524 C CA . VAL A 1 68 ? 32.589 13.996 -11.875 1.00 49.12 68 VAL A CA 1
ATOM 525 C C . VAL A 1 68 ? 31.777 14.129 -13.172 1.00 49.12 68 VAL A C 1
ATOM 527 O O . VAL A 1 68 ? 31.044 15.090 -13.331 1.00 49.12 68 VAL A O 1
ATOM 530 N N . LEU A 1 69 ? 31.867 13.187 -14.113 1.00 45.47 69 LEU A N 1
ATOM 531 C CA . LEU A 1 69 ? 30.820 13.003 -15.136 1.00 45.47 69 LEU A CA 1
ATOM 532 C C . LEU A 1 69 ? 30.756 11.524 -15.543 1.00 45.47 69 LEU A C 1
ATOM 534 O O . LEU A 1 69 ? 31.646 11.010 -16.211 1.00 45.47 69 LEU A O 1
ATOM 538 N N . GLY A 1 70 ? 29.706 10.841 -15.091 1.00 44.41 70 GLY A N 1
ATOM 539 C CA . GLY A 1 70 ? 29.463 9.419 -15.344 1.00 44.41 70 GLY A CA 1
ATOM 540 C C . GLY A 1 70 ? 28.516 8.837 -14.304 1.00 44.41 70 GLY A C 1
ATOM 541 O O . GLY A 1 70 ? 28.866 7.921 -13.563 1.00 44.41 70 GLY A O 1
ATOM 542 N N . GLN A 1 71 ? 27.355 9.473 -14.183 1.00 54.97 71 GLN A N 1
ATOM 543 C CA . GLN A 1 71 ? 26.258 9.116 -13.296 1.00 54.97 71 GLN A CA 1
ATOM 544 C C . GLN A 1 71 ? 25.824 7.662 -13.558 1.00 54.97 71 GLN A C 1
ATOM 546 O O . GLN A 1 71 ? 26.026 7.122 -14.643 1.00 54.97 71 GLN A O 1
ATOM 551 N N . ARG A 1 72 ? 25.221 6.995 -12.567 1.00 59.31 72 ARG A N 1
ATOM 552 C CA . ARG A 1 72 ? 24.499 5.732 -12.791 1.00 59.31 72 ARG A CA 1
ATOM 553 C C . ARG A 1 72 ? 23.294 6.034 -13.687 1.00 59.31 72 ARG A C 1
ATOM 555 O O . ARG A 1 72 ? 22.201 6.244 -13.174 1.00 59.31 72 ARG A O 1
ATOM 562 N N . ASP A 1 73 ? 23.503 6.128 -14.999 1.00 80.56 73 ASP A N 1
ATOM 563 C CA . ASP A 1 73 ? 22.459 6.593 -15.919 1.00 80.56 73 ASP A CA 1
ATOM 564 C C . ASP A 1 73 ? 21.258 5.648 -15.902 1.00 80.56 73 ASP A C 1
ATOM 566 O O . ASP A 1 73 ? 20.119 6.082 -16.023 1.00 80.56 73 ASP A O 1
ATOM 570 N N . TRP A 1 74 ? 21.512 4.362 -15.660 1.00 91.69 74 TRP A N 1
ATOM 571 C CA . TRP A 1 74 ? 20.509 3.310 -15.586 1.00 91.69 74 TRP A CA 1
ATOM 572 C C . TRP A 1 74 ? 20.164 2.986 -14.139 1.00 91.69 74 TRP A C 1
ATOM 574 O O . TRP A 1 74 ? 21.045 2.660 -13.338 1.00 91.69 74 TRP A O 1
ATOM 584 N N . GLY A 1 75 ? 18.878 3.015 -13.813 1.00 94.25 75 GLY A N 1
ATOM 585 C CA . GLY A 1 75 ? 18.422 2.694 -12.471 1.00 94.25 75 GLY A CA 1
ATOM 586 C C . GLY A 1 75 ? 16.919 2.509 -12.386 1.00 94.25 75 GLY A C 1
ATOM 587 O O . GLY A 1 75 ? 16.165 3.024 -13.206 1.00 94.25 75 GLY A O 1
ATOM 588 N N . VAL A 1 76 ? 16.492 1.769 -11.369 1.00 97.19 76 VAL A N 1
ATOM 589 C CA . VAL A 1 76 ? 15.104 1.699 -10.907 1.00 97.19 76 VAL A CA 1
ATOM 590 C C . VAL A 1 76 ? 15.148 1.877 -9.399 1.00 97.19 76 VAL A C 1
ATOM 592 O O . VAL A 1 76 ? 15.939 1.219 -8.723 1.00 97.19 76 VAL A O 1
ATOM 595 N N . THR A 1 77 ? 14.298 2.753 -8.890 1.00 96.75 77 THR A N 1
ATOM 596 C CA . THR A 1 77 ? 14.223 3.124 -7.484 1.00 96.75 77 THR A CA 1
ATOM 597 C C . THR A 1 77 ? 12.797 2.930 -6.997 1.00 96.75 77 THR A C 1
ATOM 599 O O . THR A 1 77 ? 11.846 3.421 -7.606 1.00 96.75 77 THR A O 1
ATOM 602 N N . TYR A 1 78 ? 12.658 2.251 -5.863 1.00 95.81 78 TYR A N 1
ATOM 603 C CA . TYR A 1 78 ? 11.395 2.129 -5.145 1.00 95.81 78 TYR A CA 1
ATOM 604 C C . TYR A 1 78 ? 11.502 2.906 -3.830 1.00 95.81 78 TYR A C 1
ATOM 606 O O . TYR A 1 78 ? 12.487 2.718 -3.114 1.00 95.81 78 TYR A O 1
ATOM 614 N N . PRO A 1 79 ? 10.520 3.751 -3.474 1.00 94.38 79 PRO A N 1
ATOM 615 C CA . PRO A 1 79 ? 10.471 4.380 -2.153 1.00 94.38 79 PRO A CA 1
ATOM 616 C C . PRO A 1 79 ? 10.402 3.363 -1.005 1.00 94.38 79 PRO A C 1
ATOM 618 O O . PRO A 1 79 ? 10.960 3.598 0.061 1.00 94.38 79 PRO A O 1
ATOM 621 N N . SER A 1 80 ? 9.740 2.226 -1.236 1.00 93.25 80 SER A N 1
ATOM 622 C CA . SER A 1 80 ? 9.735 1.062 -0.351 1.00 93.25 80 SER A CA 1
ATOM 623 C C . SER A 1 80 ? 9.720 -0.212 -1.189 1.00 93.25 80 SER A C 1
ATOM 625 O O . SER A 1 80 ? 9.048 -0.273 -2.217 1.00 93.25 80 SER A O 1
ATOM 627 N N . THR A 1 81 ? 10.445 -1.234 -0.740 1.00 94.62 81 THR A N 1
ATOM 628 C CA . THR A 1 81 ? 10.415 -2.586 -1.318 1.00 94.62 81 THR A CA 1
ATOM 629 C C . THR A 1 81 ? 9.513 -3.541 -0.540 1.00 94.62 81 THR A C 1
ATOM 631 O O . THR A 1 81 ? 9.222 -4.623 -1.037 1.00 94.62 81 THR A O 1
ATOM 634 N N . SER A 1 82 ? 9.056 -3.150 0.653 1.00 93.94 82 SER A N 1
ATOM 635 C CA . SER A 1 82 ? 8.090 -3.899 1.458 1.00 93.94 82 SER A CA 1
ATOM 636 C C . SER A 1 82 ? 6.759 -3.163 1.415 1.00 93.94 82 SER A C 1
ATOM 638 O O . SER A 1 82 ? 6.593 -2.127 2.066 1.00 93.94 82 SER A O 1
ATOM 640 N N . ILE A 1 83 ? 5.827 -3.682 0.624 1.00 95.25 83 ILE A N 1
ATOM 641 C CA . ILE A 1 83 ? 4.513 -3.087 0.399 1.00 95.25 83 ILE A CA 1
ATOM 642 C C . ILE A 1 83 ? 3.477 -3.834 1.234 1.00 95.25 83 ILE A C 1
ATOM 644 O O . ILE A 1 83 ? 3.446 -5.060 1.249 1.00 95.25 83 ILE A O 1
ATOM 648 N N . CYS A 1 84 ? 2.617 -3.082 1.911 1.00 94.25 84 CYS A N 1
ATOM 649 C CA . CYS A 1 84 ? 1.529 -3.599 2.735 1.00 94.25 84 CYS A CA 1
ATOM 650 C C . CYS A 1 84 ? 0.214 -2.994 2.240 1.00 94.25 84 CYS A C 1
ATOM 652 O O . CYS A 1 84 ? 0.078 -1.767 2.184 1.00 94.25 84 CYS A O 1
ATOM 654 N N . GLY A 1 85 ? -0.734 -3.853 1.865 1.00 94.50 85 GLY A N 1
ATOM 655 C CA . GLY A 1 85 ? -2.045 -3.464 1.344 1.00 94.50 85 GLY A CA 1
ATOM 656 C C . GLY A 1 85 ? -3.208 -4.052 2.144 1.00 94.50 85 GLY A C 1
ATOM 657 O O . GLY A 1 85 ? -3.063 -5.067 2.826 1.00 94.50 85 GLY A O 1
ATOM 658 N N . LEU A 1 86 ? -4.379 -3.420 2.046 1.00 95.12 86 LEU A N 1
ATOM 659 C CA . LEU A 1 86 ? -5.613 -3.945 2.634 1.00 95.12 86 LEU A CA 1
ATOM 660 C C . LEU A 1 86 ? -6.208 -5.044 1.753 1.00 95.12 86 LEU A C 1
ATOM 662 O O . LEU A 1 86 ? -6.374 -4.855 0.546 1.00 95.12 86 LEU A O 1
ATOM 666 N N . LYS A 1 87 ? -6.563 -6.178 2.361 1.00 95.62 87 LYS A N 1
ATOM 667 C CA . LYS A 1 87 ? -7.212 -7.296 1.665 1.00 95.62 87 LYS A CA 1
ATOM 668 C C . LYS A 1 87 ? -8.499 -6.840 0.960 1.00 95.62 87 LYS A C 1
ATOM 670 O O . LYS A 1 87 ? -9.259 -6.040 1.497 1.00 95.62 87 LYS A O 1
ATOM 675 N N . GLY A 1 88 ? -8.719 -7.315 -0.267 1.00 95.44 88 GLY A N 1
ATOM 676 C CA . GLY A 1 88 ? -9.843 -6.934 -1.136 1.00 95.44 88 GLY A CA 1
ATOM 677 C C . GLY A 1 88 ? -9.728 -5.544 -1.779 1.00 95.44 88 GLY A C 1
ATOM 678 O O . GLY A 1 88 ? -10.366 -5.280 -2.794 1.00 95.44 88 GLY A O 1
ATOM 679 N N . SER A 1 89 ? -8.867 -4.669 -1.253 1.00 94.81 89 SER A N 1
ATOM 680 C CA . SER A 1 89 ? -8.680 -3.308 -1.757 1.00 94.81 89 SER A CA 1
ATOM 681 C C . SER A 1 89 ? -7.669 -3.251 -2.911 1.00 94.81 89 SER A C 1
ATOM 683 O O . SER A 1 89 ? -7.481 -4.221 -3.644 1.00 94.81 89 SER A O 1
ATOM 685 N N . PHE A 1 90 ? -7.018 -2.106 -3.110 1.00 95.25 90 PHE A N 1
ATOM 686 C CA . PHE A 1 90 ? -5.909 -1.931 -4.039 1.00 95.25 90 PHE A CA 1
ATOM 687 C C . PHE A 1 90 ? -4.662 -1.402 -3.328 1.00 95.25 90 PHE A C 1
ATOM 689 O O . PHE A 1 90 ? -4.754 -0.810 -2.255 1.00 95.25 90 PHE A O 1
ATOM 696 N N . VAL A 1 91 ? -3.502 -1.568 -3.959 1.00 94.81 91 VAL A N 1
ATOM 697 C CA . VAL A 1 91 ? -2.262 -0.899 -3.555 1.00 94.81 91 VAL A CA 1
ATOM 698 C C . VAL A 1 91 ? -1.561 -0.302 -4.761 1.00 94.81 91 VAL A C 1
ATOM 700 O O . VAL A 1 91 ? -1.575 -0.889 -5.847 1.00 94.81 91 VAL A O 1
ATOM 703 N N . ASP A 1 92 ? -0.925 0.843 -4.536 1.00 95.44 92 ASP A N 1
ATOM 704 C CA . ASP A 1 92 ? -0.011 1.461 -5.484 1.00 95.44 92 ASP A CA 1
ATOM 705 C C . ASP A 1 92 ? 1.420 1.198 -5.041 1.00 95.44 92 ASP A C 1
ATOM 707 O O . ASP A 1 92 ? 1.803 1.516 -3.915 1.00 95.44 92 ASP A O 1
ATOM 711 N N . ILE A 1 93 ? 2.208 0.626 -5.941 1.00 95.75 93 ILE A N 1
ATOM 712 C CA . ILE A 1 93 ? 3.632 0.381 -5.766 1.00 95.75 93 ILE A CA 1
ATOM 713 C C . ILE A 1 93 ? 4.367 1.501 -6.505 1.00 95.75 93 ILE A C 1
ATOM 715 O O . ILE A 1 93 ? 4.513 1.427 -7.731 1.00 95.75 93 ILE A O 1
ATOM 719 N N . PRO A 1 94 ? 4.796 2.567 -5.805 1.00 95.62 94 PRO A N 1
ATOM 720 C CA . PRO A 1 94 ? 5.499 3.667 -6.437 1.00 95.62 94 PRO A CA 1
ATOM 721 C C . PRO A 1 94 ? 6.879 3.216 -6.911 1.00 95.62 94 PRO A C 1
ATOM 723 O O . PRO A 1 94 ? 7.567 2.421 -6.271 1.00 95.62 94 PRO A O 1
ATOM 726 N N . CYS A 1 95 ? 7.291 3.740 -8.056 1.00 96.44 95 CYS A N 1
ATOM 727 C CA . CYS A 1 95 ? 8.532 3.357 -8.705 1.00 96.44 95 CYS A CA 1
ATOM 728 C C . CYS A 1 95 ? 8.984 4.495 -9.611 1.00 96.44 95 CYS A C 1
ATOM 730 O O . CYS A 1 95 ? 8.168 5.084 -10.328 1.00 96.44 95 CYS A O 1
ATOM 732 N N . THR A 1 96 ? 10.285 4.768 -9.616 1.00 97.50 96 THR A N 1
ATOM 733 C CA . THR A 1 96 ? 10.917 5.622 -10.618 1.00 97.50 96 THR A CA 1
ATOM 734 C C . THR A 1 96 ? 12.069 4.906 -11.302 1.00 97.50 96 THR A C 1
ATOM 736 O O . THR A 1 96 ? 12.641 3.962 -10.762 1.00 97.50 96 THR A O 1
ATOM 739 N N . TYR A 1 97 ? 12.409 5.323 -12.515 1.00 96.25 97 TYR A N 1
ATOM 740 C CA . TYR A 1 97 ? 13.528 4.759 -13.256 1.00 96.25 97 TYR A CA 1
ATOM 741 C C . TYR A 1 97 ? 14.252 5.824 -14.076 1.00 96.25 97 TYR A C 1
ATOM 743 O O . TYR A 1 97 ? 13.675 6.850 -14.436 1.00 96.25 97 TYR A O 1
ATOM 751 N N . SER A 1 98 ? 15.532 5.580 -14.340 1.00 95.31 98 SER A N 1
ATOM 752 C CA . SER A 1 98 ? 16.417 6.465 -15.090 1.00 95.31 98 SER A CA 1
ATOM 753 C C . SER A 1 98 ? 17.140 5.695 -16.186 1.00 95.31 98 SER A C 1
ATOM 755 O O . SER A 1 98 ? 17.418 4.501 -16.049 1.00 95.31 98 SER A O 1
ATOM 757 N N . TYR A 1 99 ? 17.424 6.392 -17.280 1.00 93.12 99 TYR A N 1
ATOM 758 C CA . TYR A 1 99 ? 18.217 5.918 -18.408 1.00 93.12 99 TYR A CA 1
ATOM 759 C C . TYR A 1 99 ? 18.809 7.138 -19.148 1.00 93.12 99 TYR A C 1
ATOM 761 O O . TYR A 1 99 ? 18.309 8.252 -18.959 1.00 93.12 99 TYR A O 1
ATOM 769 N N . PRO A 1 100 ? 19.847 6.969 -19.991 1.00 92.06 100 PRO A N 1
ATOM 770 C CA . PRO A 1 100 ? 20.433 8.077 -20.745 1.00 92.06 100 PRO A CA 1
ATOM 771 C C . PRO A 1 100 ? 19.395 8.775 -21.634 1.00 92.06 100 PRO A C 1
ATOM 773 O O . PRO A 1 100 ? 18.664 8.112 -22.370 1.00 92.06 100 PRO A O 1
ATOM 776 N N . SER A 1 101 ? 19.351 10.108 -21.604 1.00 89.44 101 SER A N 1
ATOM 777 C CA . SER A 1 101 ? 18.313 10.925 -22.262 1.00 89.44 101 SER A CA 1
ATOM 778 C C . SER A 1 101 ? 18.244 10.763 -23.786 1.00 89.44 101 SER A C 1
ATOM 780 O O . SER A 1 101 ? 17.207 11.025 -24.390 1.00 89.44 101 SER A O 1
ATOM 782 N N . GLU A 1 102 ? 19.327 10.298 -24.407 1.00 90.50 102 GLU A N 1
ATOM 783 C CA . GLU A 1 102 ? 19.422 10.005 -25.842 1.00 90.50 102 GLU A CA 1
ATOM 784 C C . GLU A 1 102 ? 18.645 8.745 -26.257 1.00 90.50 102 GLU A C 1
ATOM 786 O O . GLU A 1 102 ? 18.443 8.505 -27.448 1.00 90.50 102 GLU A O 1
ATOM 791 N N . ARG A 1 103 ? 18.239 7.913 -25.290 1.00 91.31 103 ARG A N 1
ATOM 792 C CA . ARG A 1 103 ? 17.562 6.636 -25.536 1.00 91.31 103 ARG A CA 1
ATOM 793 C C . ARG A 1 103 ? 16.053 6.788 -25.560 1.00 91.31 103 ARG A C 1
ATOM 795 O O . ARG A 1 103 ? 15.469 7.663 -24.921 1.00 91.31 103 ARG A O 1
ATOM 802 N N . LYS A 1 104 ? 15.400 5.863 -26.258 1.00 92.94 104 LYS A N 1
ATOM 803 C CA . LYS A 1 104 ? 13.939 5.760 -26.303 1.00 92.94 104 LYS A CA 1
ATOM 804 C C . LYS A 1 104 ? 13.476 4.497 -25.610 1.00 92.94 104 LYS A C 1
ATOM 806 O O . LYS A 1 104 ? 14.022 3.423 -25.834 1.00 92.94 104 LYS A O 1
ATOM 811 N N . ILE A 1 105 ? 12.429 4.618 -24.803 1.00 94.50 105 ILE A N 1
ATOM 812 C CA . ILE A 1 105 ? 11.785 3.466 -24.175 1.00 94.50 105 ILE A CA 1
ATOM 813 C C . ILE A 1 105 ? 11.011 2.679 -25.231 1.00 94.50 105 ILE A C 1
ATOM 815 O O . ILE A 1 105 ? 10.103 3.206 -25.871 1.00 94.50 105 ILE A O 1
ATOM 819 N N . ILE A 1 106 ? 11.366 1.404 -25.384 1.00 94.81 106 ILE A N 1
ATOM 820 C CA . ILE A 1 106 ? 10.665 0.446 -26.245 1.00 94.81 106 ILE A CA 1
ATOM 821 C C . ILE A 1 106 ? 9.573 -0.267 -25.455 1.00 94.81 106 ILE A C 1
ATOM 823 O O . ILE A 1 106 ? 8.447 -0.406 -25.932 1.00 94.81 106 ILE A O 1
ATOM 827 N N . LYS A 1 107 ? 9.895 -0.739 -24.246 1.00 93.94 107 LYS A N 1
ATOM 828 C CA . LYS A 1 107 ? 8.961 -1.517 -23.430 1.00 93.94 107 LYS A CA 1
ATOM 829 C C . LYS A 1 107 ? 9.199 -1.285 -21.946 1.00 93.94 107 LYS A C 1
ATOM 831 O O . LYS A 1 107 ? 10.339 -1.236 -21.494 1.00 93.94 107 LYS A O 1
ATOM 836 N N . THR A 1 108 ? 8.114 -1.218 -21.191 1.00 95.44 108 THR A N 1
ATOM 837 C CA . THR A 1 108 ? 8.104 -1.221 -19.729 1.00 95.44 108 THR A CA 1
ATOM 838 C C . THR A 1 108 ? 7.092 -2.247 -19.263 1.00 95.44 108 THR A C 1
ATOM 840 O O . THR A 1 108 ? 6.050 -2.412 -19.898 1.00 95.44 108 THR A O 1
ATOM 843 N N . PHE A 1 109 ? 7.413 -2.978 -18.202 1.00 95.75 109 PHE A N 1
ATOM 844 C CA . PHE A 1 109 ? 6.494 -3.944 -17.617 1.00 95.75 109 PHE A CA 1
ATOM 845 C C . PHE A 1 109 ? 6.933 -4.340 -16.212 1.00 95.75 109 PHE A C 1
ATOM 847 O O . PHE A 1 109 ? 8.117 -4.310 -15.868 1.00 95.75 109 PHE A O 1
ATOM 854 N N . TRP A 1 110 ? 5.954 -4.730 -15.407 1.00 97.06 110 TRP A N 1
ATOM 855 C CA . TRP A 1 110 ? 6.187 -5.421 -14.149 1.00 97.06 110 TRP A CA 1
ATOM 856 C C . TRP A 1 110 ? 6.125 -6.920 -14.388 1.00 97.06 110 TRP A C 1
ATOM 858 O O . TRP A 1 110 ? 5.372 -7.372 -15.248 1.00 97.06 110 TRP A O 1
ATOM 868 N N . HIS A 1 111 ? 6.916 -7.689 -13.647 1.00 95.06 111 HIS A N 1
ATOM 869 C CA . HIS A 1 111 ? 6.962 -9.138 -13.806 1.00 95.06 111 HIS A CA 1
ATOM 870 C C . HIS A 1 111 ? 7.324 -9.849 -12.498 1.00 95.06 111 HIS A C 1
ATOM 872 O O . HIS A 1 111 ? 7.919 -9.248 -11.597 1.00 95.06 111 HIS A O 1
ATOM 878 N N . PHE A 1 112 ? 7.035 -11.152 -12.427 1.00 92.50 112 PHE A N 1
ATOM 879 C CA . PHE A 1 112 ? 7.564 -12.019 -11.368 1.00 92.50 112 PHE A CA 1
ATOM 880 C C . PHE A 1 112 ? 9.034 -12.314 -11.618 1.00 92.50 112 PHE A C 1
ATOM 882 O O . PHE A 1 112 ? 9.405 -12.655 -12.748 1.00 92.50 112 PHE A O 1
ATOM 889 N N . ILE A 1 113 ? 9.873 -12.253 -10.584 1.00 88.38 113 ILE A N 1
ATOM 890 C CA . ILE A 1 113 ? 11.319 -12.492 -10.717 1.00 88.38 113 ILE A CA 1
ATOM 891 C C . ILE A 1 113 ? 11.616 -13.833 -11.400 1.00 88.38 113 ILE A C 1
ATOM 893 O O . ILE A 1 113 ? 12.451 -13.870 -12.303 1.00 88.38 113 ILE A O 1
ATOM 897 N N . LEU A 1 114 ? 10.899 -14.897 -11.024 1.00 87.12 114 LEU A N 1
ATOM 898 C CA . LEU A 1 114 ? 11.138 -16.255 -11.524 1.00 87.12 114 LEU A CA 1
ATOM 899 C C . LEU A 1 114 ? 10.567 -16.524 -12.922 1.00 87.12 114 LEU A C 1
ATOM 901 O O . LEU A 1 114 ? 11.105 -17.363 -13.637 1.00 87.12 114 LEU A O 1
ATOM 905 N N . ARG A 1 115 ? 9.485 -15.838 -13.313 1.00 84.56 115 ARG A N 1
ATOM 906 C CA . ARG A 1 115 ? 8.762 -16.132 -14.564 1.00 84.56 115 ARG A CA 1
ATOM 907 C C . ARG A 1 115 ? 9.120 -15.185 -15.705 1.00 84.56 115 ARG A C 1
ATOM 909 O O . ARG A 1 115 ? 9.071 -15.579 -16.857 1.00 84.56 115 ARG A O 1
ATOM 916 N N . MET A 1 116 ? 9.516 -13.949 -15.393 1.00 84.88 116 MET A N 1
ATOM 917 C CA . MET A 1 116 ? 9.796 -12.877 -16.365 1.00 84.88 116 MET A CA 1
ATOM 918 C C . MET A 1 116 ? 8.635 -12.462 -17.282 1.00 84.88 116 MET A C 1
ATOM 920 O O . MET A 1 116 ? 8.785 -11.494 -18.027 1.00 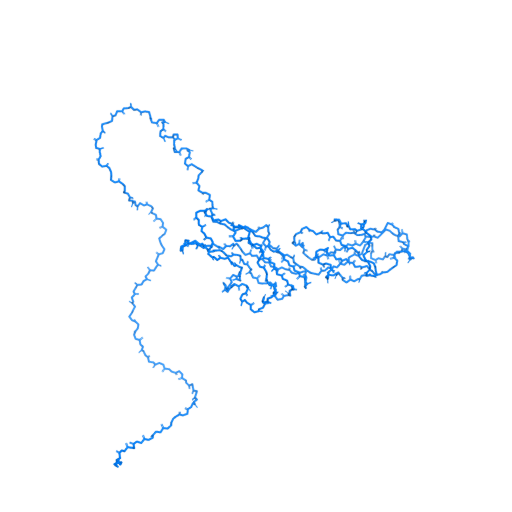84.88 116 MET A O 1
ATOM 924 N N . ASP A 1 117 ? 7.482 -13.116 -17.178 1.00 86.62 117 ASP A N 1
ATOM 925 C CA . ASP A 1 117 ? 6.265 -12.735 -17.882 1.00 86.62 117 ASP A CA 1
ATOM 926 C C . ASP A 1 117 ? 5.684 -11.431 -17.331 1.00 86.62 117 ASP A C 1
ATOM 928 O O . ASP A 1 117 ? 5.656 -11.194 -16.120 1.00 86.62 117 ASP A O 1
ATOM 932 N N . ASP A 1 118 ? 5.214 -10.583 -18.244 1.00 91.94 118 ASP A N 1
ATOM 933 C CA . ASP A 1 118 ? 4.517 -9.342 -17.915 1.00 91.94 118 ASP A CA 1
ATOM 934 C C . ASP A 1 118 ? 3.254 -9.653 -17.101 1.00 91.94 118 ASP A C 1
ATOM 936 O O . ASP A 1 118 ? 2.421 -10.449 -17.536 1.00 91.94 118 ASP A O 1
ATOM 940 N N . LEU A 1 119 ? 3.095 -9.008 -15.940 1.00 93.69 119 LEU A N 1
ATOM 941 C CA . LEU A 1 119 ? 1.933 -9.186 -15.063 1.00 93.69 119 LEU A CA 1
ATOM 942 C C . LEU A 1 119 ? 0.608 -8.990 -15.805 1.00 93.69 119 LEU A C 1
ATOM 944 O O . LEU A 1 119 ? -0.362 -9.678 -15.507 1.00 93.69 119 LEU A O 1
ATOM 948 N N . ASN A 1 120 ? 0.563 -8.089 -16.790 1.00 90.31 120 ASN A N 1
ATOM 949 C CA . ASN A 1 120 ? -0.652 -7.832 -17.567 1.00 90.31 120 ASN A CA 1
ATOM 950 C C . ASN A 1 120 ? -1.058 -9.000 -18.478 1.00 90.31 120 ASN A C 1
ATOM 952 O O . ASN A 1 120 ? -2.183 -9.019 -18.972 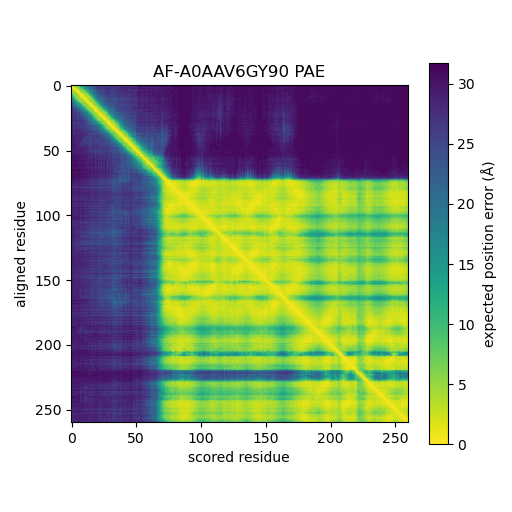1.00 90.31 120 ASN A O 1
ATOM 956 N N . GLN A 1 121 ? -0.149 -9.940 -18.736 1.00 91.31 121 GLN A N 1
ATOM 957 C CA . GLN A 1 121 ? -0.400 -11.139 -19.538 1.00 91.31 121 GLN A CA 1
ATOM 958 C C . GLN A 1 121 ? -0.723 -12.363 -18.671 1.00 91.31 121 GLN A C 1
ATOM 960 O O . GLN A 1 121 ? -1.132 -13.397 -19.194 1.00 91.31 121 GLN A O 1
ATOM 965 N N . ASP A 1 122 ? -0.551 -12.261 -17.352 1.00 91.69 122 ASP A N 1
ATOM 966 C CA . ASP A 1 122 ? -0.879 -13.334 -16.423 1.00 91.69 122 ASP A CA 1
ATOM 967 C C . ASP A 1 122 ? -2.393 -13.365 -16.164 1.00 91.69 122 ASP A C 1
ATOM 969 O O . ASP A 1 122 ? -2.993 -12.385 -15.711 1.00 91.69 122 ASP A O 1
ATOM 973 N N . SER A 1 123 ? -3.021 -14.515 -16.411 1.00 92.75 123 SER A N 1
ATOM 974 C CA . SER A 1 123 ? -4.459 -14.709 -16.205 1.00 92.75 123 SER A CA 1
ATOM 975 C C . SER A 1 123 ? -4.904 -14.463 -14.757 1.00 92.75 123 SER A C 1
ATOM 977 O O . SER A 1 123 ? -6.018 -13.986 -14.541 1.00 92.75 123 SER A O 1
ATOM 979 N N . LYS A 1 124 ? -4.039 -14.688 -13.755 1.00 91.44 124 LYS A N 1
ATOM 980 C CA . LYS A 1 124 ? -4.302 -14.381 -12.331 1.00 91.44 124 LYS A CA 1
ATOM 981 C C . LYS A 1 124 ? -4.475 -12.876 -12.075 1.00 91.44 124 LYS A C 1
ATOM 983 O O . LYS A 1 124 ? -5.101 -12.476 -11.089 1.00 91.44 124 LYS A O 1
ATOM 988 N N . TYR A 1 125 ? -3.920 -12.030 -12.939 1.00 92.94 125 TYR A N 1
ATOM 989 C CA . TYR A 1 125 ? -3.894 -10.572 -12.785 1.00 92.94 125 TYR A CA 1
ATOM 990 C C . TYR A 1 125 ? -4.722 -9.834 -13.840 1.00 92.94 125 TYR A C 1
ATOM 992 O O . TYR A 1 125 ? -4.825 -8.604 -13.792 1.00 92.94 125 TYR A O 1
ATOM 1000 N N . GLN A 1 126 ? -5.375 -10.569 -14.741 1.00 92.88 126 GLN A N 1
ATOM 1001 C CA . GLN A 1 126 ? -6.253 -10.014 -15.761 1.00 92.88 126 GLN A CA 1
ATOM 1002 C C . GLN A 1 126 ? -7.335 -9.120 -15.133 1.00 92.88 126 GLN A C 1
ATOM 1004 O O . GLN A 1 126 ? -8.106 -9.548 -14.277 1.00 92.88 126 GLN A O 1
ATOM 1009 N N . GLY A 1 127 ? -7.365 -7.849 -15.543 1.00 93.94 127 GLY A N 1
ATOM 1010 C CA . GLY A 1 127 ? -8.306 -6.843 -15.032 1.00 93.94 127 GLY A CA 1
ATOM 1011 C C . GLY A 1 127 ? -8.004 -6.306 -13.625 1.00 93.94 127 GLY A C 1
ATOM 1012 O O . GLY A 1 127 ? -8.678 -5.377 -13.183 1.00 93.94 127 GLY A O 1
ATOM 1013 N N . ARG A 1 128 ? -6.990 -6.839 -12.929 1.00 96.69 128 ARG A N 1
ATOM 1014 C CA . ARG A 1 128 ? -6.584 -6.393 -11.585 1.00 96.69 128 ARG A CA 1
ATOM 1015 C C . ARG A 1 128 ? -5.355 -5.495 -11.589 1.00 96.69 128 ARG A C 1
ATOM 1017 O O . ARG A 1 128 ? -5.175 -4.729 -10.649 1.00 96.69 128 ARG A O 1
ATOM 1024 N N . VAL A 1 129 ? -4.514 -5.580 -12.615 1.00 95.75 129 VAL A N 1
ATOM 1025 C CA . VAL A 1 129 ? -3.284 -4.787 -12.710 1.00 95.75 129 VAL A CA 1
ATOM 1026 C C . VAL A 1 129 ? -3.470 -3.599 -13.638 1.00 95.75 129 VAL A C 1
ATOM 1028 O O . VAL A 1 129 ? -4.070 -3.702 -14.705 1.00 95.75 129 VAL A O 1
ATOM 1031 N N . GLU A 1 130 ? -2.943 -2.457 -13.215 1.00 95.94 130 GLU A N 1
ATOM 1032 C CA . GLU A 1 130 ? -2.952 -1.214 -13.970 1.00 95.94 130 GLU A CA 1
ATOM 1033 C C . GLU A 1 130 ? -1.568 -0.561 -13.891 1.00 95.94 130 GLU A C 1
ATOM 1035 O O . GLU A 1 130 ? -1.024 -0.333 -12.810 1.00 95.94 130 GLU A O 1
ATOM 1040 N N . TYR A 1 131 ? -0.976 -0.269 -15.049 1.00 95.38 131 TYR A N 1
ATOM 1041 C CA . TYR A 1 131 ? 0.276 0.479 -15.115 1.00 95.38 131 TYR A CA 1
ATOM 1042 C C . TYR A 1 131 ? -0.023 1.977 -15.022 1.00 95.38 131 TYR A C 1
ATOM 1044 O O . TYR A 1 131 ? -0.637 2.540 -15.925 1.00 95.38 131 TYR A O 1
ATOM 1052 N N . LEU A 1 132 ? 0.433 2.610 -13.941 1.00 96.31 132 LEU A N 1
ATOM 1053 C CA . LEU A 1 132 ? 0.229 4.037 -13.661 1.00 96.31 132 LEU A CA 1
ATOM 1054 C C . LEU A 1 132 ? 1.386 4.917 -14.165 1.00 96.31 132 LEU A C 1
ATOM 1056 O O . LEU A 1 132 ? 1.360 6.137 -14.012 1.00 96.31 132 LEU A O 1
ATOM 1060 N N . GLY A 1 133 ? 2.436 4.298 -14.705 1.00 94.00 133 GLY A N 1
ATOM 1061 C CA . GLY A 1 133 ? 3.623 4.991 -15.182 1.00 94.00 133 GLY A CA 1
ATOM 1062 C C . GLY A 1 133 ? 3.401 5.797 -16.463 1.00 94.00 133 GLY A C 1
ATOM 1063 O O . GLY A 1 133 ? 2.484 5.551 -17.244 1.00 94.00 133 GLY A O 1
ATOM 1064 N N . ASP A 1 134 ? 4.308 6.735 -16.720 1.00 92.81 134 ASP A N 1
ATOM 1065 C CA . ASP A 1 134 ? 4.250 7.663 -17.857 1.00 92.81 134 ASP A CA 1
ATOM 1066 C C . ASP A 1 134 ? 5.176 7.270 -19.020 1.00 92.81 134 ASP A C 1
ATOM 1068 O O . ASP A 1 134 ? 5.254 7.973 -20.030 1.00 92.81 134 ASP A O 1
ATOM 1072 N N . LYS A 1 135 ? 5.885 6.142 -18.879 1.00 87.38 135 LYS A N 1
ATOM 1073 C CA . LYS A 1 135 ? 6.920 5.658 -19.807 1.00 87.38 135 LYS A CA 1
ATOM 1074 C C . LYS A 1 135 ? 8.084 6.641 -20.017 1.00 87.38 135 LYS A C 1
ATOM 1076 O O . LYS A 1 135 ? 8.801 6.522 -21.011 1.00 87.38 135 LYS A O 1
ATOM 1081 N N . ARG A 1 136 ? 8.308 7.573 -19.086 1.00 88.25 136 ARG A N 1
ATOM 1082 C CA . ARG A 1 136 ? 9.458 8.491 -19.071 1.00 88.25 136 ARG A CA 1
ATOM 1083 C C . ARG A 1 136 ? 10.357 8.234 -17.878 1.00 88.25 136 ARG A C 1
ATOM 1085 O O . ARG A 1 136 ? 11.550 8.038 -18.046 1.00 88.25 136 ARG A O 1
ATOM 1092 N N . ASN A 1 137 ? 9.789 8.220 -16.684 1.00 92.31 137 ASN A N 1
ATOM 1093 C CA . ASN A 1 137 ? 10.536 7.969 -15.455 1.00 92.31 137 ASN A CA 1
ATOM 1094 C C . ASN A 1 137 ? 9.651 7.434 -14.330 1.00 92.31 137 ASN A C 1
ATOM 1096 O O . ASN A 1 137 ? 10.188 6.978 -13.326 1.00 92.31 137 ASN A O 1
ATOM 1100 N N . ASN A 1 138 ? 8.324 7.474 -14.470 1.00 96.69 138 ASN A N 1
ATOM 1101 C CA . ASN A 1 138 ? 7.394 6.880 -13.524 1.00 96.69 138 ASN A CA 1
ATOM 1102 C C . ASN A 1 138 ? 7.056 5.449 -13.961 1.00 96.69 138 ASN A C 1
ATOM 1104 O O . ASN A 1 138 ? 6.645 5.209 -15.098 1.00 96.69 138 ASN A O 1
ATOM 1108 N N . CYS A 1 139 ? 7.223 4.497 -13.049 1.00 97.19 139 CYS A N 1
ATOM 1109 C CA . CYS A 1 139 ? 6.927 3.083 -13.254 1.00 97.19 139 CYS A CA 1
ATOM 1110 C C . CYS A 1 139 ? 5.909 2.528 -12.255 1.00 97.19 139 CYS A C 1
ATOM 1112 O O . CYS A 1 139 ? 5.865 1.316 -12.066 1.00 97.19 139 CYS A O 1
ATOM 1114 N N . ALA A 1 140 ? 5.100 3.378 -11.622 1.00 97.31 140 ALA A N 1
ATOM 1115 C CA . ALA A 1 140 ? 4.133 2.948 -10.622 1.00 97.31 140 ALA A CA 1
ATOM 1116 C C . ALA A 1 140 ? 3.159 1.875 -11.148 1.00 97.31 140 ALA A C 1
ATOM 1118 O O . ALA A 1 140 ? 2.716 1.908 -12.302 1.00 97.31 140 ALA A O 1
ATOM 1119 N N . LEU A 1 141 ? 2.833 0.919 -10.281 1.00 96.94 141 LEU A N 1
ATOM 1120 C CA . LEU A 1 141 ? 1.900 -0.177 -10.541 1.00 96.94 141 LEU A CA 1
ATOM 1121 C C . LEU A 1 141 ? 0.740 -0.104 -9.560 1.00 96.94 141 LEU A C 1
ATOM 1123 O O . LEU A 1 141 ? 0.981 0.052 -8.368 1.00 96.94 141 LEU A O 1
ATOM 1127 N N . ARG A 1 142 ? -0.486 -0.315 -10.032 1.00 96.88 142 ARG A N 1
ATOM 1128 C CA . ARG A 1 142 ? -1.640 -0.581 -9.177 1.00 96.88 142 ARG A CA 1
ATOM 1129 C C . ARG A 1 142 ? -2.063 -2.036 -9.297 1.00 96.88 142 ARG A C 1
ATOM 1131 O O . ARG A 1 142 ? -2.254 -2.532 -10.406 1.00 96.88 142 ARG A O 1
ATOM 1138 N N . ILE A 1 143 ? -2.255 -2.694 -8.158 1.00 96.81 143 ILE A N 1
ATOM 1139 C CA . ILE A 1 143 ? -2.872 -4.023 -8.066 1.00 96.81 143 ILE A CA 1
ATOM 1140 C C . ILE A 1 143 ? -4.184 -3.865 -7.297 1.00 96.81 143 ILE A C 1
ATOM 1142 O O . ILE A 1 143 ? -4.171 -3.384 -6.168 1.00 96.81 143 ILE A O 1
ATOM 1146 N N . LYS A 1 144 ? -5.305 -4.225 -7.922 1.00 96.62 144 LYS A N 1
ATOM 1147 C CA . LYS A 1 144 ? -6.675 -4.158 -7.387 1.00 96.62 144 LYS A CA 1
ATOM 1148 C C . LYS A 1 144 ? -7.134 -5.528 -6.901 1.00 96.62 144 LYS A C 1
ATOM 1150 O O . LYS A 1 144 ? -6.603 -6.542 -7.350 1.00 96.62 144 LYS A O 1
ATOM 1155 N N . ASP A 1 145 ? -8.173 -5.536 -6.067 1.00 96.50 145 ASP A N 1
ATOM 1156 C CA . ASP A 1 145 ? -8.766 -6.747 -5.496 1.00 96.50 145 ASP A CA 1
ATOM 1157 C C . ASP A 1 145 ? -7.682 -7.652 -4.898 1.00 96.50 145 ASP A C 1
ATOM 1159 O O . ASP A 1 145 ? -7.400 -8.732 -5.412 1.00 96.50 145 ASP A O 1
ATOM 1163 N N . LEU A 1 146 ? -6.983 -7.142 -3.882 1.00 96.12 146 LEU A N 1
ATOM 1164 C CA . LEU A 1 146 ? -5.838 -7.806 -3.262 1.00 96.12 146 LEU A CA 1
ATOM 1165 C C . LEU A 1 146 ? -6.227 -9.118 -2.571 1.00 96.12 146 LEU A C 1
ATOM 1167 O O . LEU A 1 146 ? -7.091 -9.142 -1.693 1.00 96.12 146 LEU A O 1
ATOM 1171 N N . ARG A 1 147 ? -5.538 -10.207 -2.920 1.00 95.75 147 ARG A N 1
ATOM 1172 C CA . ARG A 1 147 ? -5.825 -11.573 -2.452 1.00 95.75 147 ARG A CA 1
ATOM 1173 C C . ARG A 1 147 ? -4.625 -12.172 -1.738 1.00 95.75 147 ARG A C 1
ATOM 1175 O O . ARG A 1 147 ? -3.487 -11.870 -2.081 1.00 95.75 147 ARG A O 1
ATOM 1182 N N . ASP A 1 148 ? -4.861 -13.118 -0.829 1.00 94.75 148 ASP A N 1
ATOM 1183 C CA . ASP A 1 148 ? -3.777 -13.844 -0.143 1.00 94.75 148 ASP A CA 1
ATOM 1184 C C . ASP A 1 148 ? -2.800 -14.499 -1.136 1.00 94.75 148 ASP A C 1
ATOM 1186 O O .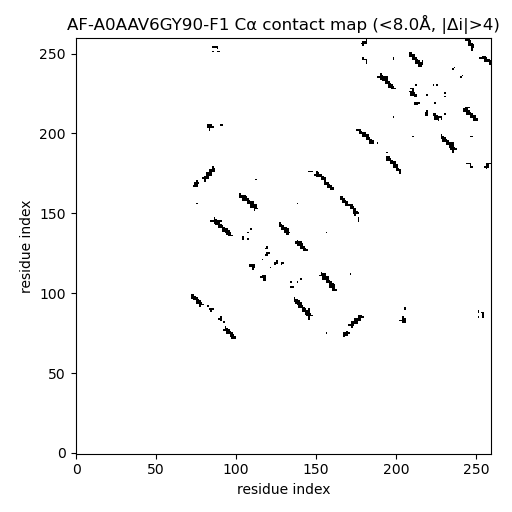 ASP A 1 148 ? -1.595 -14.524 -0.901 1.00 94.75 148 ASP A O 1
ATOM 1190 N N . SER A 1 149 ? -3.292 -14.931 -2.303 1.00 92.81 149 SER A N 1
ATOM 1191 C CA . SER A 1 149 ? -2.460 -15.468 -3.385 1.00 92.81 149 SER A CA 1
ATOM 1192 C C . SER A 1 149 ? -1.461 -14.471 -3.974 1.00 92.81 149 SER A C 1
ATOM 1194 O O . SER A 1 149 ? -0.547 -14.891 -4.671 1.00 92.81 149 SER A O 1
ATOM 1196 N N . ASP A 1 150 ? -1.658 -13.165 -3.792 1.00 93.44 150 ASP A N 1
ATOM 1197 C CA . ASP A 1 150 ? -0.746 -12.124 -4.282 1.00 93.44 150 ASP A CA 1
ATOM 1198 C C . ASP A 1 150 ? 0.461 -11.938 -3.352 1.00 93.44 150 ASP A C 1
ATOM 1200 O O . ASP A 1 150 ? 1.450 -11.316 -3.746 1.00 93.44 150 ASP A O 1
ATOM 1204 N N . THR A 1 151 ? 0.387 -12.484 -2.134 1.00 92.50 151 THR A N 1
ATOM 1205 C CA . THR A 1 151 ? 1.504 -12.526 -1.185 1.00 92.50 151 THR A CA 1
ATOM 1206 C C . THR A 1 151 ? 2.476 -13.652 -1.529 1.00 92.50 151 THR A C 1
ATOM 1208 O O . THR A 1 151 ? 2.115 -14.629 -2.182 1.00 92.50 151 THR A O 1
ATOM 1211 N N . GLY A 1 152 ? 3.739 -13.503 -1.123 1.00 83.88 152 GLY A N 1
ATOM 1212 C CA . GLY A 1 152 ? 4.805 -14.474 -1.414 1.00 83.88 152 GLY A CA 1
ATOM 1213 C C . GLY A 1 152 ? 5.336 -14.428 -2.852 1.00 83.88 152 GLY A C 1
ATOM 1214 O O . GLY A 1 152 ? 6.400 -14.976 -3.131 1.00 83.88 152 GLY A O 1
ATOM 1215 N N . GLU A 1 153 ? 4.643 -13.731 -3.750 1.00 84.38 153 GLU A N 1
ATOM 1216 C CA . GLU A 1 153 ? 5.146 -13.385 -5.074 1.00 84.38 153 GLU A CA 1
ATOM 1217 C C . GLU A 1 153 ? 6.231 -12.303 -4.973 1.00 84.38 153 GLU A C 1
ATOM 1219 O O . GLU A 1 153 ? 6.155 -11.387 -4.151 1.00 84.38 153 GLU A O 1
ATOM 1224 N N . GLN A 1 154 ? 7.233 -12.395 -5.847 1.00 89.25 154 GLN A N 1
ATOM 1225 C CA . GLN A 1 154 ? 8.342 -11.445 -5.911 1.00 89.25 154 GLN A CA 1
ATOM 1226 C C . GLN A 1 154 ? 8.226 -10.608 -7.177 1.00 89.25 154 GLN A C 1
ATOM 1228 O O . GLN A 1 154 ? 8.463 -11.101 -8.287 1.00 89.25 154 GLN A O 1
ATOM 1233 N N . TYR A 1 155 ? 7.856 -9.343 -7.012 1.00 94.94 155 TYR A N 1
ATOM 1234 C CA . TYR A 1 155 ? 7.617 -8.422 -8.115 1.00 94.94 155 TYR A CA 1
ATOM 1235 C C . TYR A 1 155 ? 8.867 -7.598 -8.400 1.00 94.94 155 TYR A C 1
ATOM 1237 O O . TYR A 1 155 ? 9.618 -7.246 -7.492 1.00 94.94 155 TYR A O 1
ATOM 1245 N N . ARG A 1 156 ? 9.079 -7.227 -9.661 1.00 96.38 156 ARG A N 1
ATOM 1246 C CA . ARG A 1 156 ? 9.974 -6.118 -10.001 1.00 96.38 156 ARG A CA 1
ATOM 1247 C C . ARG A 1 156 ? 9.593 -5.464 -11.317 1.00 96.38 156 ARG A C 1
ATOM 1249 O O . ARG A 1 156 ? 9.006 -6.092 -12.201 1.00 96.38 156 ARG A O 1
ATOM 1256 N N . PHE A 1 157 ? 9.997 -4.212 -11.458 1.00 97.75 157 PHE A N 1
ATOM 1257 C CA . PHE A 1 157 ? 9.878 -3.468 -12.697 1.00 97.75 157 PHE A CA 1
ATOM 1258 C C . PHE A 1 157 ? 11.062 -3.741 -13.631 1.00 97.75 157 PHE A C 1
ATOM 1260 O O . PHE A 1 157 ? 12.211 -3.863 -13.190 1.00 97.75 157 PHE A O 1
ATOM 1267 N N . ARG A 1 158 ? 10.785 -3.782 -14.936 1.00 96.31 158 ARG A N 1
ATOM 1268 C CA . ARG A 1 158 ? 11.778 -3.833 -16.009 1.00 96.31 158 ARG A CA 1
ATOM 1269 C C . ARG A 1 158 ? 11.435 -2.823 -17.097 1.00 96.31 158 ARG A C 1
ATOM 1271 O O . ARG A 1 158 ? 10.277 -2.673 -17.489 1.00 96.31 158 ARG A O 1
ATOM 1278 N N . PHE A 1 159 ? 12.473 -2.208 -17.654 1.00 96.06 159 PHE A N 1
ATOM 1279 C CA . PHE A 1 159 ? 12.369 -1.430 -18.881 1.00 96.06 159 PHE A CA 1
ATOM 1280 C C . PHE A 1 159 ? 13.431 -1.846 -19.901 1.00 96.06 159 PHE A C 1
ATOM 1282 O O . PHE A 1 159 ? 14.487 -2.382 -19.553 1.00 96.06 159 PHE A O 1
ATOM 1289 N N . ILE A 1 160 ? 13.106 -1.624 -21.172 1.00 94.81 160 ILE A N 1
ATOM 1290 C CA . ILE A 1 160 ? 13.931 -1.910 -22.344 1.00 94.81 160 ILE A CA 1
ATOM 1291 C C . ILE A 1 160 ? 13.927 -0.659 -23.217 1.00 94.81 160 ILE A C 1
ATOM 1293 O O . ILE A 1 160 ? 12.856 -0.107 -23.502 1.00 94.81 160 ILE A O 1
ATOM 1297 N N . THR A 1 161 ? 15.104 -0.222 -23.645 1.00 94.81 161 THR A N 1
ATOM 1298 C CA . THR A 1 161 ? 15.272 0.891 -24.580 1.00 94.81 161 THR A CA 1
ATOM 1299 C C . THR A 1 161 ? 15.616 0.401 -25.986 1.00 94.81 161 THR A C 1
ATOM 1301 O O . THR A 1 161 ? 15.671 -0.794 -26.257 1.00 94.81 161 THR A O 1
ATOM 1304 N N . ASP A 1 162 ? 15.848 1.347 -26.886 1.00 94.44 162 ASP A N 1
ATOM 1305 C CA . ASP A 1 162 ? 16.362 1.154 -28.241 1.00 94.44 162 ASP A CA 1
ATOM 1306 C C . ASP A 1 162 ? 17.840 0.749 -28.337 1.00 94.44 162 ASP A C 1
ATOM 1308 O O . ASP A 1 162 ? 18.315 0.434 -29.427 1.00 94.44 162 ASP A O 1
ATOM 1312 N N . ASP A 1 163 ? 18.566 0.691 -27.219 1.00 91.75 163 ASP A N 1
ATOM 1313 C CA . ASP A 1 163 ? 19.875 0.042 -27.178 1.00 91.75 163 ASP A CA 1
ATOM 1314 C C . ASP A 1 163 ? 19.671 -1.482 -27.064 1.00 91.75 163 ASP A C 1
ATOM 1316 O O . ASP A 1 163 ? 19.013 -1.931 -26.123 1.00 91.75 163 ASP A O 1
ATOM 1320 N N . PRO A 1 164 ? 20.266 -2.312 -27.943 1.00 86.88 164 PRO A N 1
ATOM 1321 C CA . PRO A 1 164 ? 20.189 -3.773 -27.845 1.00 86.88 164 PRO A CA 1
ATOM 1322 C C . PRO A 1 164 ? 20.629 -4.359 -26.492 1.00 86.88 164 PRO A C 1
ATOM 1324 O O . PRO A 1 164 ? 20.244 -5.475 -26.146 1.00 86.88 164 PRO A O 1
ATOM 1327 N N . ARG A 1 165 ? 21.447 -3.631 -25.721 1.00 86.88 165 ARG A N 1
ATOM 1328 C CA . ARG A 1 165 ? 21.876 -3.990 -24.357 1.00 86.88 165 ARG A CA 1
ATOM 1329 C C . ARG A 1 165 ? 21.205 -3.137 -23.276 1.00 86.88 165 ARG A C 1
ATOM 1331 O O . ARG A 1 165 ? 21.458 -3.349 -22.094 1.00 86.88 165 ARG A O 1
ATOM 1338 N N . GLY A 1 166 ? 20.357 -2.192 -23.669 1.00 88.31 166 GLY A N 1
ATOM 1339 C CA . GLY A 1 166 ? 19.657 -1.250 -22.805 1.00 88.31 166 GLY A CA 1
ATOM 1340 C C . GLY A 1 166 ? 18.451 -1.865 -22.121 1.00 88.31 166 GLY A C 1
ATOM 1341 O O . GLY A 1 166 ? 17.318 -1.456 -22.360 1.00 88.31 166 GLY A O 1
ATOM 1342 N N . MET A 1 167 ? 18.686 -2.860 -21.271 1.00 92.69 167 MET A N 1
ATOM 1343 C CA . MET A 1 167 ? 17.659 -3.419 -20.400 1.00 92.69 167 MET A CA 1
ATOM 1344 C C . MET A 1 167 ? 18.090 -3.309 -18.946 1.00 92.69 167 MET A C 1
ATOM 1346 O O . MET A 1 167 ? 19.235 -3.596 -18.599 1.00 92.69 167 MET A O 1
ATOM 1350 N N . PHE A 1 168 ? 17.155 -2.934 -18.082 1.00 95.06 168 PHE A N 1
ATOM 1351 C CA . PHE A 1 168 ? 17.420 -2.830 -16.655 1.00 95.06 168 PHE A CA 1
ATOM 1352 C C . PHE A 1 168 ? 16.205 -3.287 -15.853 1.00 95.06 168 PHE A C 1
ATOM 1354 O O . PHE A 1 168 ? 15.060 -3.173 -16.293 1.00 95.06 168 PHE A O 1
ATOM 1361 N N . SER A 1 169 ? 16.450 -3.872 -14.684 1.00 95.88 169 SER A N 1
ATOM 1362 C CA . SER A 1 169 ? 15.405 -4.301 -13.753 1.00 95.88 169 SER A CA 1
ATOM 1363 C C . SER A 1 169 ? 15.723 -3.784 -12.363 1.00 95.88 169 SER A C 1
ATOM 1365 O O . SER A 1 169 ? 16.890 -3.743 -11.980 1.00 95.88 169 SER A O 1
ATOM 1367 N N . GLY A 1 170 ? 14.693 -3.406 -11.614 1.00 95.75 170 GLY A N 1
ATOM 1368 C CA . GLY A 1 170 ? 14.868 -3.023 -10.220 1.00 95.75 170 GLY A CA 1
ATOM 1369 C C . GLY A 1 170 ? 15.141 -4.212 -9.303 1.00 95.75 170 GLY A C 1
ATOM 1370 O O . GLY A 1 170 ? 15.170 -5.373 -9.728 1.00 95.75 170 GLY A O 1
ATOM 1371 N N . SER A 1 171 ? 15.312 -3.898 -8.021 1.00 95.75 171 SER A N 1
ATOM 1372 C CA . SER A 1 171 ? 15.298 -4.890 -6.947 1.00 95.75 171 SER A CA 1
ATOM 1373 C C . SER A 1 171 ? 13.932 -5.572 -6.812 1.00 95.75 171 SER A C 1
ATOM 1375 O O . SER A 1 171 ? 12.947 -5.193 -7.453 1.00 95.75 171 SER A O 1
ATOM 1377 N N . GLU A 1 172 ? 13.899 -6.591 -5.963 1.00 96.19 172 GLU A N 1
ATOM 1378 C CA . GLU A 1 172 ? 12.678 -7.259 -5.528 1.00 96.19 172 GLU A CA 1
ATOM 1379 C C . GLU A 1 172 ? 11.779 -6.321 -4.714 1.00 96.19 172 GLU A C 1
ATOM 1381 O O . GLU A 1 172 ? 12.263 -5.524 -3.906 1.00 96.19 172 GLU A O 1
ATOM 1386 N N . VAL A 1 173 ? 10.473 -6.444 -4.944 1.00 96.56 173 VAL A N 1
ATOM 1387 C CA . VAL A 1 173 ? 9.398 -5.837 -4.164 1.00 96.56 173 VAL A CA 1
ATOM 1388 C C . VAL A 1 173 ? 8.499 -6.960 -3.652 1.00 96.56 173 VAL A C 1
ATOM 1390 O O . VAL A 1 173 ? 8.016 -7.779 -4.439 1.00 96.56 173 VAL A O 1
ATOM 1393 N N . SER A 1 174 ? 8.272 -6.986 -2.342 1.00 94.94 174 SER A N 1
ATOM 1394 C CA . SER A 1 174 ? 7.389 -7.934 -1.670 1.00 94.94 174 SER A CA 1
ATOM 1395 C C . SER A 1 174 ? 6.061 -7.276 -1.300 1.00 94.94 174 SER A C 1
ATOM 1397 O O . SER A 1 174 ? 5.994 -6.079 -1.011 1.00 94.94 174 SER A O 1
ATOM 1399 N N . LEU A 1 175 ? 4.995 -8.077 -1.318 1.00 95.19 175 LEU A N 1
ATOM 1400 C CA . LEU A 1 175 ? 3.648 -7.661 -0.945 1.00 95.19 175 LEU A CA 1
ATOM 1401 C C . LEU A 1 175 ? 3.146 -8.496 0.234 1.00 95.19 175 LEU A C 1
ATOM 1403 O O . LEU A 1 175 ? 3.125 -9.728 0.173 1.00 95.19 175 LEU A O 1
ATOM 1407 N N . THR A 1 176 ? 2.699 -7.816 1.282 1.00 95.44 176 THR A N 1
ATOM 1408 C CA . THR A 1 176 ? 1.970 -8.391 2.414 1.00 95.44 176 THR A CA 1
ATOM 1409 C C . THR A 1 176 ? 0.574 -7.786 2.501 1.00 95.44 176 THR A C 1
ATOM 1411 O O . THR A 1 176 ? 0.319 -6.686 2.002 1.00 95.44 176 THR A O 1
ATOM 1414 N N . LEU A 1 177 ? -0.350 -8.521 3.120 1.00 95.31 177 LEU A N 1
ATOM 1415 C CA . LEU A 1 177 ? -1.721 -8.070 3.329 1.00 95.31 177 LEU A CA 1
ATOM 1416 C C . LEU A 1 177 ? -2.040 -7.936 4.813 1.00 95.31 177 LEU A C 1
ATOM 1418 O O . LEU A 1 177 ? -1.534 -8.692 5.642 1.00 95.31 177 LEU A O 1
ATOM 1422 N N . THR A 1 178 ? -2.923 -6.994 5.123 1.00 95.25 178 THR A N 1
ATOM 1423 C CA . THR A 1 178 ? -3.508 -6.794 6.450 1.00 95.25 178 THR A CA 1
ATOM 1424 C C . THR A 1 178 ? -5.008 -6.563 6.330 1.00 95.25 178 THR A C 1
ATOM 1426 O O . THR A 1 178 ? -5.516 -6.153 5.285 1.00 95.25 178 THR A O 1
ATOM 1429 N N . ASP A 1 179 ? -5.700 -6.790 7.438 1.00 95.12 179 ASP A N 1
ATOM 1430 C CA . ASP A 1 179 ? -7.061 -6.326 7.675 1.00 95.12 179 ASP A CA 1
ATOM 1431 C C . ASP A 1 179 ? -7.034 -5.136 8.652 1.00 95.12 179 ASP A C 1
ATOM 1433 O O . ASP A 1 179 ? -6.002 -4.853 9.275 1.00 95.12 179 ASP A O 1
ATOM 1437 N N . LEU A 1 180 ? -8.160 -4.426 8.770 1.00 94.50 180 LEU A N 1
ATOM 1438 C CA . LEU A 1 180 ? -8.360 -3.397 9.792 1.00 94.50 180 LEU A CA 1
ATOM 1439 C C . LEU A 1 180 ? -9.025 -4.001 11.030 1.00 94.50 180 LEU A C 1
ATOM 1441 O O . LEU A 1 180 ? -10.029 -4.715 10.935 1.00 94.50 180 LEU A O 1
ATOM 1445 N N . HIS A 1 181 ? -8.512 -3.641 12.203 1.00 94.62 181 HIS A N 1
ATOM 1446 C CA . HIS A 1 181 ? -9.051 -4.065 13.491 1.00 94.62 181 HIS A CA 1
ATOM 1447 C C . HIS A 1 181 ? -9.166 -2.885 14.449 1.00 94.62 181 HIS A C 1
ATOM 1449 O O . HIS A 1 181 ? -8.201 -2.139 14.630 1.00 94.62 181 HIS A O 1
ATOM 1455 N N . VAL A 1 182 ? -10.316 -2.752 15.107 1.00 95.12 182 VAL A N 1
ATOM 1456 C CA . VAL A 1 182 ? -10.502 -1.773 16.181 1.00 95.12 182 VAL A CA 1
ATOM 1457 C C . VAL A 1 182 ? -10.021 -2.379 17.495 1.00 95.12 182 VAL A C 1
ATOM 1459 O O . VAL A 1 182 ? -10.448 -3.464 17.881 1.00 95.12 182 VAL A O 1
ATOM 1462 N N . LYS A 1 183 ? -9.125 -1.672 18.180 1.00 95.00 183 LYS A N 1
ATOM 1463 C CA . LYS A 1 183 ? -8.712 -1.962 19.557 1.00 95.00 183 LYS A CA 1
ATOM 1464 C C . LYS A 1 183 ? -9.362 -0.949 20.485 1.00 95.00 183 LYS A C 1
ATOM 1466 O O . LYS A 1 183 ? -9.294 0.243 20.199 1.00 95.00 183 LYS A O 1
ATOM 1471 N N . VAL A 1 184 ? -9.957 -1.411 21.578 1.00 94.56 184 VAL A N 1
ATOM 1472 C CA . VAL A 1 184 ? -10.623 -0.560 22.574 1.00 94.56 184 VAL A CA 1
ATOM 1473 C C . VAL A 1 184 ? -9.785 -0.549 23.849 1.00 94.56 184 VAL A C 1
ATOM 1475 O O . VAL A 1 184 ? -9.335 -1.603 24.294 1.00 94.56 184 VAL A O 1
ATOM 1478 N N . SER A 1 185 ? -9.543 0.634 24.414 1.00 94.56 185 SER A N 1
ATOM 1479 C CA . SER A 1 185 ? -8.801 0.802 25.665 1.00 94.56 185 SER A CA 1
ATOM 1480 C C . SER A 1 185 ? -9.494 1.828 26.570 1.00 94.56 185 SER A C 1
ATOM 1482 O O . SER A 1 185 ? -9.650 2.967 26.125 1.00 94.56 185 SER A O 1
ATOM 1484 N N . PRO A 1 186 ? -9.839 1.481 27.826 1.00 94.12 186 PRO A N 1
ATOM 1485 C CA . PRO A 1 186 ? -9.757 0.142 28.431 1.00 94.12 186 PRO A CA 1
ATOM 1486 C C . PRO A 1 186 ? -10.761 -0.855 27.813 1.00 94.12 186 PRO A C 1
ATOM 1488 O O . PRO A 1 186 ? -11.767 -0.453 27.243 1.00 94.12 186 PRO A O 1
ATOM 1491 N N . GLU A 1 187 ? -10.503 -2.165 27.927 1.00 90.19 187 GLU A N 1
ATOM 1492 C CA . GLU A 1 187 ? -11.390 -3.211 27.368 1.00 90.19 187 GLU A CA 1
ATOM 1493 C C . GLU A 1 187 ? -12.753 -3.293 28.075 1.00 90.19 187 GLU A C 1
ATOM 1495 O O . GLU A 1 187 ? -13.754 -3.677 27.476 1.00 90.19 187 GLU A O 1
ATOM 1500 N N . SER A 1 188 ? -12.793 -2.951 29.365 1.00 89.69 188 SER A N 1
ATOM 1501 C CA . SER A 1 188 ? -14.023 -2.868 30.152 1.00 89.69 188 SER A CA 1
ATOM 1502 C C . SER A 1 188 ? -14.362 -1.406 30.386 1.00 89.69 188 SER A C 1
ATOM 1504 O O . SER A 1 188 ? -13.615 -0.713 31.071 1.00 89.69 188 SER A O 1
ATOM 1506 N N . VAL A 1 189 ? -15.486 -0.969 29.825 1.00 90.38 189 VAL A N 1
ATOM 1507 C CA . VAL A 1 189 ? -15.917 0.431 29.812 1.00 90.38 189 VAL A CA 1
ATOM 1508 C C . VAL A 1 189 ? -17.139 0.614 30.704 1.00 90.38 189 VAL A C 1
ATOM 1510 O O . VAL A 1 189 ? -18.100 -0.157 30.621 1.00 90.38 189 VAL A O 1
ATOM 1513 N N . LYS A 1 190 ? -17.117 1.648 31.540 1.00 91.88 190 LYS A N 1
ATOM 1514 C CA . LYS A 1 190 ? -18.251 2.129 32.330 1.00 91.88 190 LYS A CA 1
ATOM 1515 C C . LYS A 1 190 ? -18.588 3.566 31.950 1.00 91.88 190 LYS A C 1
ATOM 1517 O O . LYS A 1 190 ? -17.815 4.271 31.311 1.00 91.88 190 LYS A O 1
ATOM 1522 N N . GLU A 1 191 ? -19.782 3.986 32.340 1.00 93.75 191 GLU A N 1
ATOM 1523 C CA . GLU A 1 191 ? -20.216 5.368 32.172 1.00 93.75 191 GLU A CA 1
ATOM 1524 C C . GLU A 1 191 ? -19.278 6.322 32.926 1.00 93.75 191 GLU A C 1
ATOM 1526 O O . GLU A 1 191 ? -18.910 6.056 34.072 1.00 93.75 191 GLU A O 1
ATOM 1531 N N . GLY A 1 192 ? -18.880 7.410 32.265 1.00 92.38 192 GLY A N 1
ATOM 1532 C CA . GLY A 1 192 ? -17.898 8.371 32.767 1.00 92.38 192 GLY A CA 1
ATOM 1533 C C . GLY A 1 192 ? -16.430 8.002 32.525 1.00 92.38 192 GLY A C 1
ATOM 1534 O O . GLY A 1 192 ? -15.568 8.832 32.806 1.00 92.38 192 GLY A O 1
ATOM 1535 N N . ASP A 1 193 ? -16.124 6.811 31.993 1.00 93.62 193 ASP A N 1
ATOM 1536 C CA . ASP A 1 193 ? -14.746 6.444 31.648 1.00 93.62 193 ASP A CA 1
ATOM 1537 C C . ASP A 1 193 ? -14.264 7.197 30.398 1.00 93.62 193 ASP A C 1
ATOM 1539 O O . ASP A 1 193 ? -15.040 7.488 29.483 1.00 93.62 193 ASP A O 1
ATOM 1543 N N . GLU A 1 194 ? -12.956 7.448 30.331 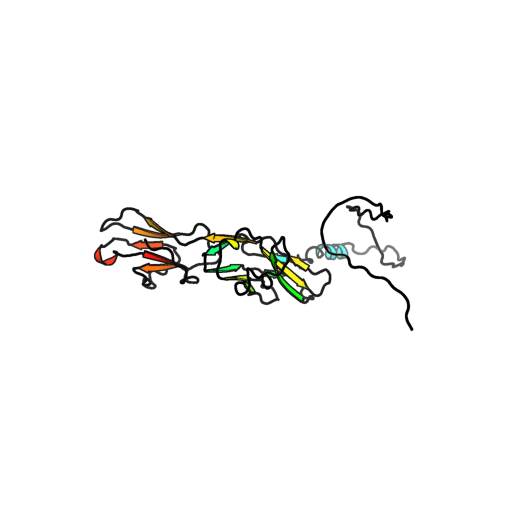1.00 94.00 194 GLU A N 1
ATOM 1544 C CA . GLU A 1 194 ? -12.280 7.856 29.102 1.00 94.00 194 GLU A CA 1
ATOM 1545 C C . GLU A 1 194 ? -11.895 6.611 28.294 1.00 94.00 194 GLU A C 1
ATOM 1547 O O . GLU A 1 194 ? -11.195 5.719 28.782 1.00 94.00 194 GLU A O 1
ATOM 1552 N N . VAL A 1 195 ? -12.335 6.555 27.038 1.00 93.56 195 VAL A N 1
ATOM 1553 C CA . VAL A 1 195 ? -12.091 5.430 26.133 1.00 93.56 195 VAL A CA 1
ATOM 1554 C C . VAL A 1 195 ? -11.396 5.908 24.875 1.00 93.56 195 VAL A C 1
ATOM 1556 O O . VAL A 1 195 ? -11.783 6.895 24.256 1.00 93.56 195 VAL A O 1
ATOM 1559 N N . THR A 1 196 ? -10.387 5.160 24.446 1.00 93.81 196 THR A N 1
ATOM 1560 C CA . THR A 1 196 ? -9.742 5.353 23.149 1.00 93.81 196 THR A CA 1
ATOM 1561 C C . THR A 1 196 ? -9.924 4.114 22.285 1.00 93.81 196 THR A C 1
ATOM 1563 O O . THR A 1 196 ? -9.505 3.011 22.645 1.00 93.81 196 THR A O 1
ATOM 1566 N N . LEU A 1 197 ? -10.518 4.306 21.110 1.00 94.19 197 LEU A N 1
ATOM 1567 C CA . LEU A 1 197 ? -10.582 3.314 20.049 1.00 94.19 197 LEU A CA 1
ATOM 1568 C C . LEU A 1 197 ? -9.427 3.565 19.081 1.00 94.19 197 LEU A C 1
ATOM 1570 O O . LEU A 1 197 ? -9.184 4.694 18.667 1.00 94.19 197 LEU A O 1
ATOM 1574 N N . THR A 1 198 ? -8.700 2.520 18.705 1.00 93.56 198 THR A N 1
ATOM 1575 C CA . THR A 1 198 ? -7.560 2.603 17.784 1.00 93.56 198 THR A CA 1
ATOM 1576 C C . THR A 1 198 ? -7.789 1.694 16.589 1.00 93.56 198 THR A C 1
ATOM 1578 O O . THR A 1 198 ? -7.955 0.485 16.743 1.00 93.56 198 THR A O 1
ATOM 1581 N N . CYS A 1 199 ? -7.757 2.265 15.391 1.00 92.94 199 CYS A N 1
ATOM 1582 C CA . CYS A 1 199 ? -7.775 1.533 14.138 1.00 92.94 199 CYS A CA 1
ATOM 1583 C C . CYS A 1 199 ? -6.371 0.988 13.868 1.00 92.94 199 CYS A C 1
ATOM 1585 O O . CYS A 1 199 ? -5.414 1.746 13.703 1.00 92.94 199 CYS A O 1
ATOM 1587 N N . SER A 1 200 ? -6.223 -0.331 13.882 1.00 91.62 200 SER A N 1
ATOM 1588 C CA . SER A 1 200 ? -4.930 -1.005 13.818 1.00 91.62 200 SER A CA 1
ATOM 1589 C C . SER A 1 200 ? -4.827 -1.947 12.626 1.00 91.62 200 SER A C 1
ATOM 1591 O O . SER A 1 200 ? -5.808 -2.565 12.212 1.00 91.62 200 SER A O 1
ATOM 1593 N N . THR A 1 201 ? -3.607 -2.066 12.114 1.00 92.75 201 THR A N 1
ATOM 1594 C CA . THR A 1 201 ? -3.185 -3.014 11.081 1.00 92.75 201 THR A CA 1
ATOM 1595 C C . THR A 1 201 ? -2.002 -3.832 11.593 1.00 92.75 201 THR A C 1
ATOM 1597 O O . THR A 1 201 ? -1.325 -3.441 12.547 1.00 92.75 201 THR A O 1
ATOM 1600 N N . THR A 1 202 ? -1.732 -4.980 10.974 1.00 91.06 202 THR A N 1
ATOM 1601 C CA . THR A 1 202 ? -0.574 -5.828 11.310 1.00 91.06 202 THR A CA 1
ATOM 1602 C C . THR A 1 202 ? 0.712 -5.379 10.616 1.00 91.06 202 THR A C 1
ATOM 1604 O O . THR A 1 202 ? 1.802 -5.750 11.043 1.00 91.06 202 THR A O 1
ATOM 1607 N N . CYS A 1 203 ? 0.599 -4.553 9.574 1.00 89.75 203 CYS A N 1
ATOM 1608 C CA . CYS A 1 203 ? 1.717 -3.905 8.901 1.00 89.75 203 CYS A CA 1
ATOM 1609 C C . CYS A 1 203 ? 1.412 -2.435 8.594 1.00 89.75 203 CYS A C 1
ATOM 1611 O O . CYS A 1 203 ? 0.255 -2.012 8.540 1.00 89.75 203 CYS A O 1
ATOM 1613 N N . SER A 1 204 ? 2.465 -1.641 8.406 1.00 87.94 204 SER A N 1
ATOM 1614 C CA . SER A 1 204 ? 2.345 -0.235 8.022 1.00 87.94 204 SER A CA 1
ATOM 1615 C C . SER A 1 204 ? 1.883 -0.134 6.573 1.00 87.94 204 SER A C 1
ATOM 1617 O O . SER A 1 204 ? 2.639 -0.465 5.662 1.00 87.94 204 SER A O 1
ATOM 1619 N N . LEU A 1 205 ? 0.642 0.312 6.371 1.00 86.88 205 LEU A N 1
ATOM 1620 C CA . LEU A 1 205 ? 0.059 0.476 5.041 1.00 86.88 205 LEU A CA 1
ATOM 1621 C C . LEU A 1 205 ? 0.935 1.375 4.160 1.00 86.88 205 LEU A C 1
ATOM 1623 O O . LEU A 1 205 ? 1.495 2.371 4.619 1.00 86.88 205 LEU A O 1
ATOM 1627 N N . SER A 1 206 ? 1.042 1.034 2.879 1.00 77.38 206 SER A N 1
ATOM 1628 C CA . SER A 1 206 ? 1.813 1.817 1.909 1.00 77.38 206 SER A CA 1
ATOM 1629 C C . SER A 1 206 ? 1.065 3.087 1.501 1.00 77.38 206 SER A C 1
ATOM 1631 O O . SER A 1 206 ? -0.055 2.971 1.019 1.00 77.38 206 SER A O 1
ATOM 1633 N N . ASN A 1 207 ? 1.709 4.258 1.649 1.00 68.00 207 ASN A N 1
ATOM 1634 C CA . ASN A 1 207 ? 1.200 5.640 1.473 1.00 68.00 207 ASN A CA 1
ATOM 1635 C C . ASN A 1 207 ? 0.700 6.316 2.770 1.00 68.00 207 ASN A C 1
ATOM 1637 O O . ASN A 1 207 ? 0.579 5.682 3.813 1.00 68.00 207 ASN A O 1
ATOM 1641 N N . ASN A 1 208 ? 0.498 7.639 2.736 1.00 65.56 208 ASN A N 1
ATOM 1642 C CA . ASN A 1 208 ? -0.075 8.381 3.863 1.00 65.56 208 ASN A CA 1
ATOM 1643 C C . ASN A 1 208 ? -1.598 8.189 3.864 1.00 65.56 208 ASN A C 1
ATOM 1645 O O . ASN A 1 208 ? -2.238 8.365 2.825 1.00 65.56 208 ASN A O 1
ATOM 1649 N N . HIS A 1 209 ? -2.170 7.818 5.006 1.00 74.81 209 HIS A N 1
ATOM 1650 C CA . HIS A 1 209 ? -3.570 7.425 5.100 1.00 74.81 209 HIS A CA 1
ATOM 1651 C C . HIS A 1 209 ? -4.307 8.261 6.128 1.00 74.81 209 HIS A C 1
ATOM 1653 O O . HIS A 1 209 ? -3.888 8.383 7.274 1.00 74.81 209 HIS A O 1
ATOM 1659 N N . THR A 1 210 ? -5.463 8.763 5.715 1.00 86.94 210 THR A N 1
ATOM 1660 C CA . THR A 1 210 ? -6.454 9.337 6.617 1.00 86.94 210 THR A CA 1
ATOM 1661 C C . THR A 1 210 ? -7.432 8.248 7.035 1.00 86.94 210 THR A C 1
ATOM 1663 O O . THR A 1 210 ? -7.922 7.499 6.183 1.00 86.94 210 THR A O 1
ATOM 1666 N N . TYR A 1 211 ? -7.742 8.183 8.325 1.00 88.69 211 TYR A N 1
ATOM 1667 C CA . TYR A 1 211 ? -8.729 7.254 8.863 1.00 88.69 211 TYR A CA 1
ATOM 1668 C C . TYR A 1 211 ? -10.097 7.927 8.986 1.00 88.69 211 TYR A C 1
ATOM 1670 O O . TYR A 1 211 ? -10.203 9.139 9.186 1.00 88.69 211 TYR A O 1
ATOM 1678 N N . ILE A 1 212 ? -11.150 7.128 8.839 1.00 90.25 212 ILE A N 1
ATOM 1679 C CA . ILE A 1 212 ? -12.540 7.534 9.038 1.00 90.25 212 ILE A CA 1
ATOM 1680 C C . ILE A 1 212 ? -13.173 6.554 10.010 1.00 90.25 212 ILE A C 1
ATOM 1682 O O . ILE A 1 212 ? -13.041 5.338 9.855 1.00 90.25 212 ILE A O 1
ATOM 1686 N N . TRP A 1 213 ? -13.872 7.096 10.997 1.00 92.88 213 TRP A N 1
ATOM 1687 C CA . TRP A 1 213 ? -14.618 6.322 11.973 1.00 92.88 213 TRP A CA 1
ATOM 1688 C C . TRP A 1 213 ? -16.101 6.312 11.642 1.00 92.88 213 TRP A C 1
ATOM 1690 O O . TRP A 1 213 ? -16.664 7.311 11.198 1.00 92.88 213 TRP A O 1
ATOM 1700 N N . TYR A 1 214 ? -16.731 5.177 11.905 1.00 92.44 214 TYR A N 1
ATOM 1701 C CA . TYR A 1 214 ? -18.152 4.960 11.726 1.00 92.44 214 TYR A CA 1
ATOM 1702 C C . TYR A 1 214 ? -18.757 4.530 13.052 1.00 92.44 214 TYR A C 1
ATOM 1704 O O . TYR A 1 214 ? -18.196 3.685 13.751 1.00 92.44 214 TYR A O 1
ATOM 1712 N N . LYS A 1 215 ? -19.934 5.071 13.351 1.00 93.12 215 LYS A N 1
ATOM 1713 C CA . LYS A 1 215 ? -20.803 4.616 14.428 1.00 93.12 215 LYS A CA 1
ATOM 1714 C C . LYS A 1 215 ? -22.121 4.163 13.821 1.00 93.12 215 LYS A C 1
ATOM 1716 O O . LYS A 1 215 ? -22.753 4.917 13.086 1.00 93.12 215 LYS A O 1
ATOM 1721 N N . ASN A 1 216 ? -22.537 2.930 14.098 1.00 93.31 216 ASN A N 1
ATOM 1722 C CA . ASN A 1 216 ? -23.756 2.338 13.533 1.00 93.31 216 ASN A CA 1
ATOM 1723 C C . ASN A 1 216 ? -23.814 2.462 11.994 1.00 93.31 216 ASN A C 1
ATOM 1725 O O . ASN A 1 216 ? -24.853 2.775 11.418 1.00 93.31 216 ASN A O 1
ATOM 1729 N N . SER A 1 217 ? -22.675 2.230 11.328 1.00 90.12 217 SER A N 1
ATOM 1730 C CA . SER A 1 217 ? -22.477 2.378 9.872 1.00 90.12 217 SER A CA 1
ATOM 1731 C C . SER A 1 217 ? -22.606 3.802 9.314 1.00 90.12 217 SER A C 1
ATOM 1733 O O . SER A 1 217 ? -22.543 3.986 8.100 1.00 90.12 217 SER A O 1
ATOM 1735 N N . GLN A 1 218 ? -22.749 4.821 10.161 1.00 90.38 218 GLN A N 1
ATOM 1736 C CA . GLN A 1 218 ? -22.733 6.221 9.746 1.00 90.38 218 GLN A CA 1
ATOM 1737 C C . GLN A 1 218 ? -21.364 6.839 10.038 1.00 90.38 218 GLN A C 1
ATOM 1739 O O . GLN A 1 218 ? -20.828 6.612 11.125 1.00 90.38 218 GLN A O 1
ATOM 1744 N N . PRO A 1 219 ? -20.775 7.602 9.101 1.00 88.62 219 PRO A N 1
ATOM 1745 C CA . PRO A 1 219 ? -19.499 8.258 9.345 1.00 88.62 219 PRO A CA 1
ATOM 1746 C C . PRO A 1 219 ? -19.651 9.289 10.469 1.00 88.62 219 PRO A C 1
ATOM 1748 O O . PRO A 1 219 ? -20.573 10.107 10.457 1.00 88.62 219 PRO A O 1
ATOM 1751 N N . LEU A 1 220 ? -18.739 9.258 11.439 1.00 85.94 220 LEU A N 1
ATOM 1752 C CA . LEU A 1 220 ? -18.625 10.321 12.433 1.00 85.94 220 LEU A CA 1
ATOM 1753 C C . LEU A 1 220 ? -18.181 11.613 11.727 1.00 85.94 220 LEU A C 1
ATOM 1755 O O . LEU A 1 220 ? -17.426 11.565 10.754 1.00 85.94 220 LEU A O 1
ATOM 1759 N N . SER A 1 221 ? -18.688 12.761 12.194 1.00 70.56 221 SER A N 1
ATOM 1760 C CA . SER A 1 221 ? -18.445 14.085 11.594 1.00 70.56 221 SER A CA 1
ATOM 1761 C C . SER A 1 221 ? -16.957 14.350 11.309 1.00 70.56 221 SER A C 1
ATOM 1763 O O . SER A 1 221 ? -16.077 13.776 11.947 1.00 70.56 221 SER A O 1
ATOM 1765 N N . ASN A 1 222 ? -16.663 15.276 10.389 1.00 57.84 222 ASN A N 1
ATOM 1766 C CA . ASN A 1 222 ? -15.307 15.615 9.931 1.00 57.84 222 ASN A CA 1
ATOM 1767 C C . ASN A 1 222 ? -14.315 15.954 11.067 1.00 57.84 222 ASN A C 1
ATOM 1769 O O . ASN A 1 222 ? -13.115 15.800 10.869 1.00 57.84 222 ASN A O 1
ATOM 1773 N N . SER A 1 223 ? -14.788 16.354 12.255 1.00 51.72 223 SER A N 1
ATOM 1774 C CA . SER A 1 223 ? -13.963 16.544 13.462 1.00 51.72 223 SER A CA 1
ATOM 1775 C C . SER A 1 223 ? -13.306 15.258 13.991 1.00 51.72 223 SER A C 1
ATOM 1777 O O . SER A 1 223 ? -12.353 15.343 14.757 1.00 51.72 223 SER A O 1
ATOM 1779 N N . HIS A 1 224 ? -13.782 14.081 13.570 1.00 56.09 224 HIS A N 1
ATOM 1780 C CA . HIS A 1 224 ? -13.220 12.757 13.871 1.00 56.09 224 HIS A CA 1
ATOM 1781 C C . HIS A 1 224 ? -12.541 12.110 12.652 1.00 56.09 224 HIS A C 1
ATOM 1783 O O . HIS A 1 224 ? -12.190 10.930 12.680 1.00 56.09 224 HIS A O 1
ATOM 1789 N N . THR A 1 225 ? -12.344 12.875 11.570 1.00 56.31 225 THR A N 1
ATOM 1790 C CA . THR A 1 225 ? -11.352 12.531 10.549 1.00 56.31 225 THR A CA 1
ATOM 1791 C C . THR A 1 225 ? -9.993 12.923 11.103 1.00 56.31 225 THR A C 1
ATOM 1793 O O . THR A 1 225 ? -9.582 14.078 11.022 1.00 56.31 225 THR A O 1
ATOM 1796 N N . THR A 1 226 ? -9.317 11.972 11.722 1.00 59.56 226 THR A N 1
ATOM 1797 C CA . THR A 1 226 ? -8.059 12.217 12.413 1.00 59.56 226 THR A CA 1
ATOM 1798 C C . THR A 1 226 ? -6.894 11.679 11.586 1.00 59.56 226 THR A C 1
ATOM 1800 O O . THR A 1 226 ? -6.953 10.585 11.018 1.00 59.56 226 THR A O 1
ATOM 1803 N N . GLU A 1 227 ? -5.809 12.455 11.499 1.00 59.28 227 GLU A N 1
ATOM 1804 C CA . GLU A 1 227 ? -4.511 11.915 11.065 1.00 59.28 227 GLU A CA 1
ATOM 1805 C C . GLU A 1 227 ? -4.021 10.846 12.052 1.00 59.28 227 GLU A C 1
ATOM 1807 O O . GLU A 1 227 ? -3.356 9.889 11.658 1.00 59.28 227 GLU A O 1
ATOM 1812 N N . SER A 1 228 ? -4.404 10.965 13.331 1.00 69.69 228 SER A N 1
ATOM 1813 C CA . SER A 1 228 ? -4.263 9.882 14.294 1.00 69.69 228 SER A CA 1
ATOM 1814 C C . SER A 1 228 ? -5.260 8.778 13.954 1.00 69.69 228 SER A C 1
ATOM 1816 O O . SER A 1 228 ? -6.448 9.007 13.773 1.00 69.69 228 SER A O 1
ATOM 1818 N N . ASN A 1 229 ? -4.814 7.535 13.895 1.00 88.25 229 ASN A N 1
ATOM 1819 C CA . ASN A 1 229 ? -5.661 6.356 13.714 1.00 88.25 229 ASN A CA 1
ATOM 1820 C C . ASN A 1 229 ? -6.553 6.059 14.945 1.00 88.25 229 ASN A C 1
ATOM 1822 O O . ASN A 1 229 ? -6.906 4.905 15.184 1.00 88.25 229 ASN A O 1
ATOM 1826 N N . THR A 1 230 ? -6.886 7.069 15.753 1.00 90.56 230 THR A N 1
ATOM 1827 C CA . THR A 1 230 ? -7.530 6.962 17.064 1.00 90.56 230 THR A CA 1
ATOM 1828 C C . THR A 1 230 ? -8.792 7.815 17.152 1.00 90.56 230 THR A C 1
ATOM 1830 O O . THR A 1 230 ? -8.871 8.889 16.565 1.00 90.56 230 THR A O 1
ATOM 1833 N N . LEU A 1 231 ? -9.767 7.337 17.919 1.00 90.81 231 LEU A N 1
ATOM 1834 C CA . LEU A 1 231 ? -10.973 8.050 18.320 1.00 90.81 231 LEU A CA 1
ATOM 1835 C C . LEU A 1 231 ? -11.028 8.060 19.848 1.00 90.81 231 LEU A C 1
ATOM 1837 O O . LEU A 1 231 ? -11.087 6.996 20.462 1.00 90.81 231 LEU A O 1
ATOM 1841 N N . SER A 1 232 ? -11.013 9.248 20.445 1.00 9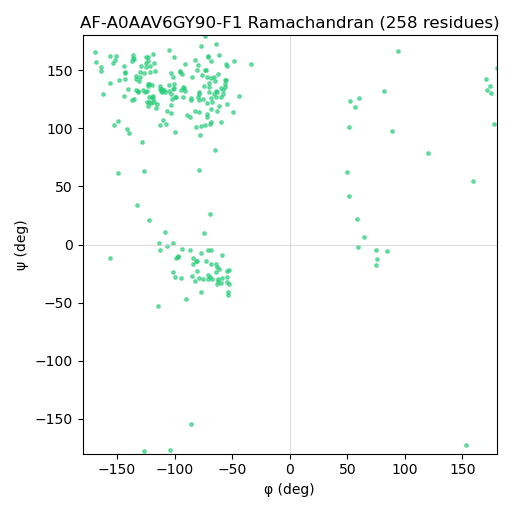0.88 232 SER A N 1
ATOM 1842 C CA . SER A 1 232 ? -11.097 9.421 21.897 1.00 90.88 232 SER A CA 1
ATOM 1843 C C . SER A 1 232 ? -12.495 9.876 22.300 1.00 90.88 232 SER A C 1
ATOM 1845 O O . SER A 1 232 ? -13.021 10.846 21.753 1.00 90.88 232 SER A O 1
ATOM 1847 N N . ILE A 1 233 ? -13.071 9.172 23.267 1.00 91.25 233 ILE A N 1
ATOM 1848 C CA . ILE A 1 233 ? -14.336 9.479 23.929 1.00 91.25 233 ILE A CA 1
ATOM 1849 C C . ILE A 1 233 ? -13.971 9.837 25.376 1.00 91.25 233 ILE A C 1
ATOM 1851 O O . ILE A 1 233 ? -13.640 8.940 26.149 1.00 91.25 233 ILE A O 1
ATOM 1855 N N . PRO A 1 234 ? -13.953 11.130 25.743 1.00 90.75 234 PRO A N 1
ATOM 1856 C CA . PRO A 1 234 ? -13.388 11.576 27.018 1.00 90.75 234 PRO A CA 1
ATOM 1857 C C . PRO A 1 234 ? -14.233 11.195 28.240 1.00 90.75 234 PRO A C 1
ATOM 1859 O O . PRO A 1 234 ? -13.699 11.099 29.337 1.00 90.75 234 PRO A O 1
ATOM 1862 N N . SER A 1 235 ? -15.543 11.014 28.065 1.00 93.12 235 SER A N 1
ATOM 1863 C CA . SER A 1 235 ? -16.469 10.623 29.128 1.00 93.12 235 SER A CA 1
ATOM 1864 C C . SER A 1 235 ? -17.635 9.870 28.506 1.00 93.12 235 SER A C 1
ATOM 1866 O O . SER A 1 235 ? -18.518 10.489 27.918 1.00 93.12 235 SER A O 1
ATOM 1868 N N . VAL A 1 236 ? -17.636 8.547 28.628 1.00 93.19 236 VAL A N 1
ATOM 1869 C CA . VAL A 1 236 ? -18.634 7.684 27.983 1.00 93.19 236 VAL A CA 1
ATOM 1870 C C . VAL A 1 236 ? -20.035 7.916 28.548 1.00 93.19 236 VAL A C 1
ATOM 1872 O O . VAL A 1 236 ? -20.242 7.810 29.758 1.00 93.19 236 VAL A O 1
ATOM 1875 N N . SER A 1 237 ? -21.008 8.133 27.662 1.00 93.81 237 SER A N 1
ATOM 1876 C CA . SER A 1 237 ? -22.445 8.135 27.956 1.00 93.81 237 SER A CA 1
ATOM 1877 C C . SER A 1 237 ? -23.140 6.951 27.286 1.00 93.81 237 SER A C 1
ATOM 1879 O O . SER A 1 237 ? -22.958 6.683 26.098 1.00 93.81 237 SER A O 1
ATOM 1881 N N . ARG A 1 238 ? -24.005 6.240 28.020 1.00 88.94 238 ARG A N 1
ATOM 1882 C CA . ARG A 1 238 ? -24.742 5.098 27.451 1.00 88.94 238 ARG A CA 1
ATOM 1883 C C . ARG A 1 238 ? -25.683 5.513 26.316 1.00 88.94 238 ARG A C 1
ATOM 1885 O O . ARG A 1 238 ? -25.884 4.736 25.384 1.00 88.94 238 ARG A O 1
ATOM 1892 N N . GLU A 1 239 ? -26.267 6.703 26.409 1.00 89.19 239 GLU A N 1
ATOM 1893 C CA . GLU A 1 239 ? -27.228 7.214 25.429 1.00 89.19 239 GLU A CA 1
ATOM 1894 C C . GLU A 1 239 ? -26.526 7.716 24.162 1.00 89.19 239 GLU A C 1
ATOM 1896 O O . GLU A 1 239 ? -26.980 7.440 23.050 1.00 89.19 239 GLU A O 1
ATOM 1901 N N . GLU A 1 240 ? -25.391 8.403 24.321 1.00 88.50 240 GLU A N 1
ATOM 1902 C CA . GLU A 1 240 ? -24.698 9.076 23.218 1.00 88.50 240 GLU A CA 1
ATOM 1903 C C . GLU A 1 240 ? -23.593 8.240 22.579 1.00 88.50 240 GLU A C 1
ATOM 1905 O O . GLU A 1 240 ? -23.375 8.381 21.378 1.00 88.50 240 GLU A O 1
ATOM 1910 N N . ASP A 1 241 ? -22.942 7.337 23.317 1.00 90.38 241 ASP A N 1
ATOM 1911 C CA . ASP A 1 241 ? -21.782 6.550 22.863 1.00 90.38 241 ASP A CA 1
ATOM 1912 C C . ASP A 1 241 ? -22.084 5.052 22.736 1.00 90.38 241 ASP A C 1
ATOM 1914 O O . ASP A 1 241 ? -21.280 4.283 22.220 1.00 90.38 241 ASP A O 1
ATOM 1918 N N . GLY A 1 242 ? -23.283 4.609 23.120 1.00 90.00 242 GLY A N 1
ATOM 1919 C CA . GLY A 1 242 ? -23.732 3.248 22.837 1.00 90.00 242 GLY A CA 1
ATOM 1920 C C . GLY A 1 242 ? -23.837 2.993 21.327 1.00 90.00 242 GLY A C 1
ATOM 1921 O O . GLY A 1 242 ? -24.439 3.785 20.592 1.00 90.00 242 GLY A O 1
ATOM 1922 N N . GLY A 1 243 ? -23.268 1.888 20.843 1.00 91.81 243 GLY A N 1
ATOM 1923 C CA . GLY A 1 243 ? -23.381 1.475 19.443 1.00 91.81 243 GLY A CA 1
ATOM 1924 C C . GLY A 1 243 ? -22.207 0.637 18.953 1.00 91.81 243 GLY A C 1
ATOM 1925 O O . GLY A 1 243 ? -21.342 0.250 19.730 1.00 91.81 243 GLY A O 1
ATOM 1926 N N . TYR A 1 244 ? -22.204 0.382 17.646 1.00 94.69 244 TYR A N 1
ATOM 1927 C CA . TYR A 1 244 ? -21.163 -0.379 16.961 1.00 94.69 244 TYR A CA 1
ATOM 1928 C C . TYR A 1 244 ? -20.164 0.555 16.293 1.00 94.69 244 TYR A C 1
ATOM 1930 O O . TYR A 1 244 ? -20.566 1.399 15.481 1.00 94.69 244 TYR A O 1
ATOM 1938 N N . TYR A 1 245 ? -18.878 0.373 16.579 1.00 94.25 245 TYR A N 1
ATOM 1939 C CA . TYR A 1 245 ? -17.815 1.222 16.042 1.00 94.25 245 TYR A CA 1
ATOM 1940 C C . TYR A 1 245 ? -16.950 0.463 15.045 1.00 94.25 245 TYR A C 1
ATOM 1942 O O . TYR A 1 245 ? -16.463 -0.625 15.333 1.00 94.25 245 TYR A O 1
ATOM 1950 N N . SER A 1 246 ? -16.710 1.051 13.877 1.00 95.44 246 SER A N 1
ATOM 1951 C CA . SER A 1 246 ? -15.763 0.533 12.883 1.00 95.44 246 SER A CA 1
ATOM 1952 C C . SER A 1 246 ? -14.915 1.658 12.307 1.00 95.44 246 SER A C 1
ATOM 1954 O O . SER A 1 246 ? -15.286 2.829 12.370 1.00 95.44 246 SER A O 1
ATOM 1956 N N . CYS A 1 247 ? -13.777 1.310 11.720 1.00 93.62 247 CYS A N 1
ATOM 1957 C CA . CYS A 1 247 ? -12.902 2.262 11.052 1.00 93.62 247 CYS A CA 1
ATOM 1958 C C . CYS A 1 247 ? -12.628 1.838 9.610 1.00 93.62 247 CYS A C 1
ATOM 1960 O O . CYS A 1 247 ? -12.636 0.654 9.288 1.00 93.62 247 CYS A O 1
ATOM 1962 N N . ALA A 1 248 ? -12.348 2.800 8.742 1.00 92.44 248 ALA A N 1
ATOM 1963 C CA . ALA A 1 248 ? -11.847 2.558 7.398 1.00 92.44 248 ALA A CA 1
ATOM 1964 C C . ALA A 1 248 ? -10.704 3.522 7.080 1.00 92.44 248 ALA A C 1
ATOM 1966 O O . ALA A 1 248 ? -10.530 4.557 7.727 1.00 92.44 248 ALA A O 1
ATOM 1967 N N . VAL A 1 249 ? -9.941 3.193 6.047 1.00 91.25 249 VAL A N 1
ATOM 1968 C CA . VAL A 1 249 ? -8.992 4.124 5.436 1.00 91.25 249 VAL A CA 1
ATOM 1969 C C . VAL A 1 249 ? -9.715 4.872 4.320 1.00 91.25 249 VAL A C 1
ATOM 1971 O O . VAL A 1 249 ? -10.353 4.237 3.489 1.00 91.25 249 VAL A O 1
ATOM 1974 N N . ARG A 1 250 ? -9.595 6.202 4.252 1.00 87.81 250 ARG A N 1
ATOM 1975 C CA . ARG A 1 250 ? -10.359 7.072 3.331 1.00 87.81 250 ARG A CA 1
ATOM 1976 C C . ARG A 1 250 ? -10.263 6.670 1.851 1.00 87.81 250 ARG A C 1
ATOM 1978 O O . ARG A 1 250 ? -11.249 6.674 1.130 1.00 87.81 250 ARG A O 1
ATOM 1985 N N . VAL A 1 251 ? -9.083 6.275 1.373 1.00 89.19 251 VAL A N 1
ATOM 1986 C CA . VAL A 1 251 ? -8.920 5.818 -0.028 1.00 89.19 251 VAL A CA 1
ATOM 1987 C C . VAL A 1 251 ? -9.431 4.388 -0.267 1.00 89.19 251 VAL A C 1
ATOM 1989 O O . VAL A 1 251 ? -9.488 3.919 -1.402 1.00 89.19 251 VAL A O 1
ATOM 1992 N N . HIS A 1 252 ? -9.811 3.694 0.804 1.00 91.31 252 HIS A N 1
ATOM 1993 C CA . HIS A 1 252 ? -10.243 2.303 0.835 1.00 91.31 252 HIS A CA 1
ATOM 1994 C C . HIS A 1 252 ? -11.539 2.137 1.653 1.00 91.31 252 HIS A C 1
ATOM 1996 O O . HIS A 1 252 ? -11.731 1.106 2.292 1.00 91.31 252 HIS A O 1
ATOM 2002 N N . GLU A 1 253 ? -12.436 3.132 1.629 1.00 88.31 253 GLU A N 1
ATOM 2003 C CA . GLU A 1 253 ? -13.678 3.159 2.430 1.00 88.31 253 GLU A CA 1
ATOM 2004 C C . GLU A 1 253 ? -14.570 1.925 2.233 1.00 88.31 253 GLU A C 1
ATOM 2006 O O . GLU A 1 253 ? -15.265 1.513 3.156 1.00 88.31 253 GLU A O 1
ATOM 2011 N N . GLY A 1 254 ? -14.511 1.287 1.058 1.00 90.19 254 GLY A N 1
ATOM 2012 C CA . GLY A 1 254 ? -15.230 0.039 0.774 1.00 90.19 254 GLY A CA 1
ATOM 2013 C C . GLY A 1 254 ? -14.733 -1.192 1.547 1.00 90.19 254 GLY A C 1
ATOM 2014 O O . GLY A 1 254 ? -15.344 -2.250 1.436 1.00 90.19 254 GLY A O 1
ATOM 2015 N N . HIS A 1 255 ? -13.649 -1.070 2.318 1.00 92.56 255 HIS A N 1
ATOM 2016 C CA . HIS A 1 255 ? -13.034 -2.154 3.089 1.00 92.56 255 HIS A CA 1
ATOM 2017 C C . HIS A 1 255 ? -12.869 -1.756 4.570 1.00 92.56 255 HIS A C 1
ATOM 2019 O O . HIS A 1 255 ? -11.738 -1.632 5.049 1.00 92.56 255 HIS A O 1
ATOM 2025 N N . PRO A 1 256 ? -13.971 -1.502 5.303 1.00 93.38 256 PRO A N 1
ATOM 2026 C CA . PRO A 1 256 ? -13.906 -1.143 6.714 1.00 93.38 256 PRO A CA 1
ATOM 2027 C C . PRO A 1 256 ? -13.496 -2.337 7.586 1.00 93.38 256 PRO A C 1
ATOM 2029 O O . PRO A 1 256 ? -13.617 -3.503 7.206 1.00 93.38 256 PRO A O 1
ATOM 2032 N N . SER A 1 257 ? -13.053 -2.038 8.804 1.00 95.62 257 SER A N 1
ATOM 2033 C CA . SER A 1 257 ? -12.874 -3.025 9.861 1.00 95.62 257 SER A CA 1
ATOM 2034 C C . SER A 1 257 ? -14.195 -3.699 10.218 1.00 95.62 257 SER A C 1
ATOM 2036 O O . SER A 1 257 ? -15.284 -3.161 10.004 1.00 95.62 257 SER A O 1
ATOM 2038 N N . ARG A 1 258 ? -14.096 -4.843 10.899 1.00 94.38 258 ARG A N 1
ATOM 2039 C CA . ARG A 1 258 ? -15.232 -5.357 11.673 1.00 94.38 258 ARG A CA 1
ATOM 2040 C C . ARG A 1 258 ? -15.596 -4.364 12.776 1.00 94.38 258 ARG A C 1
ATOM 2042 O O . ARG A 1 258 ? -14.709 -3.683 13.301 1.00 94.38 258 ARG A O 1
ATOM 2049 N N . SER A 1 259 ? -16.882 -4.292 13.097 1.00 94.25 259 SER A N 1
ATOM 2050 C CA . SER A 1 259 ? -17.356 -3.462 14.197 1.00 94.25 259 SER A CA 1
ATOM 2051 C C . SER A 1 259 ? -17.067 -4.108 15.551 1.00 94.25 259 SER A C 1
ATOM 2053 O O . SER A 1 259 ? -17.112 -5.337 15.665 1.00 94.25 259 SER A O 1
ATOM 2055 N N . VAL A 1 260 ? -16.787 -3.270 16.548 1.00 92.50 260 VAL A N 1
ATOM 2056 C CA . VAL A 1 260 ? -16.706 -3.622 17.976 1.00 92.50 260 VAL A CA 1
ATOM 2057 C C . VAL A 1 260 ? -17.895 -3.065 18.740 1.00 92.50 260 VAL A C 1
ATOM 2059 O O . VAL A 1 260 ? -18.461 -2.045 18.271 1.00 92.50 260 VAL A O 1
#

Nearest PDB structures (foldseek):
  6e8v-assembly5_P  TM=4.256E-01  e=6.866E-06  Bos taurus
  8sja-assembly2_A  TM=4.127E-01  e=5.242E-06  Homo sapiens
  5kov-assembly4_U  TM=4.018E-01  e=4.796E-05  Mus musculus
  8t0o-assembly1_H  TM=3.871E-01  e=5.259E-03  Oryctolagus cuniculus
  5moj-assembly1_B  TM=2.773E-01  e=9.199E-02  Homo sapiens

Solvent-accessible surface area (backbone atoms only — not comparable to full-atom values): 16348 Å² total; per-residue (Å²): 136,85,89,79,89,83,88,84,90,85,82,92,82,84,89,83,93,78,91,80,92,76,89,76,84,82,77,89,77,86,88,72,88,79,83,86,80,93,81,86,87,89,83,90,75,93,70,95,75,82,97,69,97,70,77,75,68,66,64,56,58,57,64,68,63,70,77,79,82,82,71,81,43,66,50,50,49,56,93,60,46,76,39,28,32,46,59,59,35,57,42,72,48,61,32,3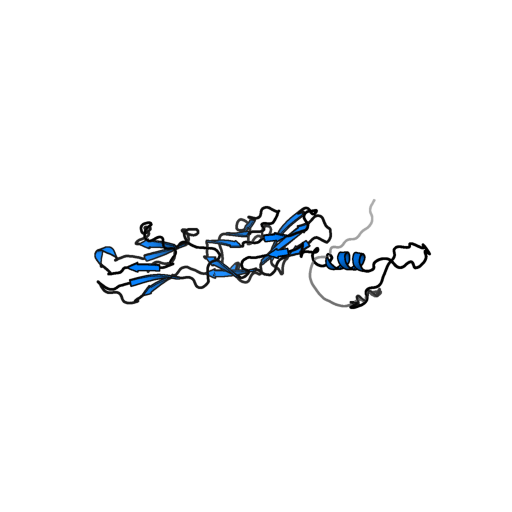6,41,47,57,58,85,92,59,47,74,72,46,76,45,45,20,39,74,90,72,66,50,46,44,77,76,35,79,93,30,57,93,29,57,45,80,69,38,76,79,76,39,40,57,22,37,34,42,40,61,37,50,79,82,58,35,89,47,45,35,30,48,37,42,30,37,74,47,99,77,41,62,53,64,38,65,72,31,43,42,46,74,30,62,53,40,71,45,62,39,60,83,78,82,55,76,62,37,60,38,39,38,32,57,40,58,86,55,76,58,64,74,93,68,47,34,38,39,24,50,71,86,39,72,54,60,76,91,54,53,27,80,54,53,54,48,78,43,76,56,36,41,73,85,81,65,59,70,37,40,31,35,23,40,64,97,41,56,94,56,52,21,61,67,86